Protein AF-A2FX83-F1 (afdb_monomer_lite)

Foldseek 3Di:
DDPLLVCQLPDAEWLVVVLVSLVVCLVPHDLVSSVNSPVNGHYDDDDLVRLLSVLVSCCPRVVPVVSVVVSVVSVVVCVVCVCVVVVVVVVVVVVVVVVVVVVVVVVVVVVVVVVVVVVVVVVVVVVVVVVVVVVVVVVVVVVVVVVVVVVVVVVVVVVVVVVVVVVVVVVVVVVVVVVVVVVVVVVVVD

Sequence (190 aa):
MDLVSQIMEKSTLNSKYFAPLLQQGSLKCESNKLYYGVRKCEISIDTYDDAISILQSYKKFFKLKSSGNLADFFKKYSEEHGTDSSEVIQLKEEIEDLKSKLTLLEKSNNHYKTAITDYKEAIDKYKEALNQSTAASDHYKAAMEQYKSVGETYKSAADSYQSTVELYQKAISELKEENARLKRKINSNE

Organism: Trichomonas vaginalis (strain ATCC PRA-98 / G3) (NCBI:txid412133)

pLDDT: mean 92.21, std 8.09, range [51.97, 98.56]

Secondary structure (DSSP, 8-state):
--HHHHHHHH-EE-HHHHHHHHHHHHHHS-HHHHHHHHHH-EE---SHHHHHHHHHHHHHHH--HHHHHHHHHHHHHHHHHTHHHHHHHHHHHHHHHHHHHHHHHHHHHHHHHHHHHHHHHHHHHHHHHHHHHHHHHHHHHHHHHHHHHHHHHHHHHHHHHHHHHHHHHHHHHHHHHHHHHHHHHHHT--

Structure (mmCIF, N/CA/C/O backbone):
data_AF-A2FX83-F1
#
_entry.id   AF-A2FX83-F1
#
loop_
_atom_site.group_PDB
_atom_site.id
_atom_site.type_symbol
_atom_site.label_atom_id
_atom_site.label_alt_id
_atom_site.label_comp_id
_atom_site.label_asym_id
_atom_site.label_entity_id
_atom_site.label_seq_id
_atom_site.pdbx_PDB_ins_code
_atom_site.Cartn_x
_atom_site.Cartn_y
_atom_site.Cartn_z
_atom_site.occupancy
_atom_site.B_iso_or_equiv
_atom_site.auth_seq_id
_atom_site.auth_comp_id
_atom_site.auth_asym_id
_atom_site.auth_atom_id
_atom_site.pdbx_PDB_model_num
ATOM 1 N N . MET A 1 1 ? -31.768 -2.985 75.895 1.00 60.56 1 MET A N 1
ATOM 2 C CA . MET A 1 1 ? -31.679 -3.331 74.458 1.00 60.56 1 MET A CA 1
ATOM 3 C C . MET A 1 1 ? -30.609 -4.406 74.323 1.00 60.56 1 MET A C 1
ATOM 5 O O . MET A 1 1 ? -29.580 -4.237 74.963 1.00 60.56 1 MET A O 1
ATOM 9 N N . ASP A 1 2 ? -30.849 -5.508 73.609 1.00 78.12 2 ASP A N 1
ATOM 10 C CA . ASP A 1 2 ? -29.838 -6.572 73.446 1.00 78.12 2 ASP A CA 1
ATOM 11 C C . ASP A 1 2 ? -28.604 -6.061 72.674 1.00 78.12 2 ASP A C 1
ATOM 13 O O . ASP A 1 2 ? -28.718 -5.122 71.881 1.00 78.12 2 ASP A O 1
ATOM 17 N N . LEU A 1 3 ? -27.434 -6.660 72.919 1.00 80.12 3 LEU A N 1
ATOM 18 C CA . LEU A 1 3 ? -26.163 -6.253 72.314 1.00 80.12 3 LEU A CA 1
ATOM 19 C C . LEU A 1 3 ? -26.213 -6.326 70.780 1.00 80.12 3 LEU A C 1
ATOM 21 O O . LEU A 1 3 ? -25.701 -5.425 70.120 1.00 80.12 3 LEU A O 1
ATOM 25 N N . VAL A 1 4 ? -26.882 -7.332 70.201 1.00 80.50 4 VAL A N 1
ATOM 26 C CA . VAL A 1 4 ? -26.998 -7.466 68.738 1.00 80.50 4 VAL A CA 1
ATOM 27 C C . VAL A 1 4 ? -27.820 -6.320 68.146 1.00 80.50 4 VAL A C 1
ATOM 29 O O . VAL A 1 4 ? -27.428 -5.745 67.134 1.00 80.50 4 VAL A O 1
ATOM 32 N N . SER A 1 5 ? -28.915 -5.924 68.801 1.00 77.38 5 SER A N 1
ATOM 33 C CA . SER A 1 5 ? -29.730 -4.781 68.366 1.00 77.38 5 SER A CA 1
ATOM 34 C C . SER A 1 5 ? -28.967 -3.453 68.439 1.00 77.38 5 SER A C 1
ATOM 36 O O . SER A 1 5 ? -29.128 -2.622 67.551 1.00 77.38 5 SER A O 1
ATOM 38 N N . GLN A 1 6 ? -28.124 -3.260 69.463 1.00 81.50 6 GLN A N 1
ATOM 39 C CA . GLN A 1 6 ? -27.283 -2.060 69.593 1.00 81.50 6 GLN A CA 1
ATOM 40 C C . GLN A 1 6 ? -26.187 -2.002 68.524 1.00 81.50 6 GLN A C 1
ATOM 42 O O . GLN A 1 6 ? -25.885 -0.924 68.016 1.00 81.50 6 GLN A O 1
ATOM 47 N N . ILE A 1 7 ? -25.600 -3.155 68.183 1.00 83.31 7 ILE A N 1
ATOM 48 C CA . ILE A 1 7 ? -24.618 -3.261 67.100 1.00 83.31 7 ILE A CA 1
ATOM 49 C C . ILE A 1 7 ? -25.288 -2.901 65.773 1.00 83.31 7 ILE A C 1
ATOM 51 O O . ILE A 1 7 ? -24.780 -2.040 65.065 1.00 83.31 7 ILE A O 1
ATOM 55 N N . MET A 1 8 ? -26.450 -3.484 65.461 1.00 84.62 8 MET A N 1
ATOM 56 C CA . MET A 1 8 ? -27.179 -3.186 64.220 1.00 84.62 8 MET A CA 1
ATOM 57 C C . MET A 1 8 ? -27.533 -1.701 64.073 1.00 84.62 8 MET A C 1
ATOM 59 O O . MET A 1 8 ? -27.387 -1.158 62.988 1.00 84.62 8 MET A O 1
ATOM 63 N N . GLU A 1 9 ? -27.945 -1.033 65.152 1.00 84.62 9 GLU A N 1
ATOM 64 C CA . GLU A 1 9 ? -28.316 0.391 65.125 1.00 84.62 9 GLU A CA 1
ATOM 65 C C . GLU A 1 9 ? -27.140 1.332 64.814 1.00 84.62 9 GLU A C 1
ATOM 67 O O . GLU A 1 9 ? -27.354 2.427 64.302 1.00 84.62 9 GLU A O 1
ATOM 72 N N . LYS A 1 10 ? -25.906 0.933 65.136 1.00 85.12 10 LYS A N 1
ATOM 73 C CA . LYS A 1 10 ? -24.711 1.784 64.997 1.00 85.12 10 LYS A CA 1
ATOM 74 C C . LYS A 1 10 ? -23.777 1.360 63.866 1.00 85.12 10 LYS A C 1
ATOM 76 O O . LYS A 1 10 ? -22.726 1.973 63.700 1.00 85.12 10 LYS A O 1
ATOM 81 N N . SER A 1 11 ? -24.121 0.298 63.144 1.00 85.75 11 SER A N 1
ATOM 82 C CA . SER A 1 11 ? -23.261 -0.290 62.121 1.00 85.75 11 SER A CA 1
ATOM 83 C C . SER A 1 11 ? -23.847 -0.084 60.735 1.00 85.75 11 SER A C 1
ATOM 85 O O . SER A 1 11 ? -25.037 -0.319 60.522 1.00 85.75 11 SER A O 1
ATOM 87 N N . THR A 1 12 ? -22.977 0.245 59.787 1.00 88.81 12 THR A N 1
ATOM 88 C CA . THR A 1 12 ? -23.251 0.115 58.358 1.00 88.81 12 THR A CA 1
ATOM 89 C C . THR A 1 12 ? -22.861 -1.302 57.937 1.00 88.81 12 THR A C 1
ATOM 91 O O . THR A 1 12 ? -21.704 -1.705 58.082 1.00 88.81 12 THR A O 1
ATOM 94 N N . LEU A 1 13 ? -23.826 -2.097 57.478 1.00 89.31 13 LEU A N 1
ATOM 95 C CA . LEU A 1 13 ? -23.622 -3.502 57.118 1.00 89.31 13 LEU A CA 1
ATOM 96 C C . LEU A 1 13 ? -23.763 -3.700 55.611 1.00 89.31 13 LEU A C 1
ATOM 98 O O . LEU A 1 13 ? -24.577 -3.058 54.965 1.00 89.31 13 LEU A O 1
ATOM 102 N N . ASN A 1 14 ? -23.013 -4.641 55.050 1.00 89.69 14 ASN A N 1
ATOM 103 C CA . ASN A 1 14 ? -23.259 -5.141 53.697 1.00 89.69 14 ASN A CA 1
ATOM 104 C C . ASN A 1 14 ? -23.929 -6.523 53.755 1.00 89.69 14 ASN A C 1
ATOM 106 O O . ASN A 1 14 ? -24.072 -7.124 54.829 1.00 89.69 14 ASN A O 1
ATOM 110 N N . SER A 1 15 ? -24.310 -7.047 52.592 1.00 90.19 15 SER A N 1
ATOM 111 C CA . SER A 1 15 ? -24.978 -8.347 52.441 1.00 90.19 15 SER A CA 1
ATOM 112 C C . SER A 1 15 ? -24.256 -9.498 53.163 1.00 90.19 15 SER A C 1
ATOM 114 O O . SER A 1 15 ? -24.899 -10.317 53.828 1.00 90.19 15 SER A O 1
ATOM 116 N N . LYS A 1 16 ? -22.916 -9.511 53.116 1.00 90.75 16 LYS A N 1
ATOM 117 C CA . LYS A 1 16 ? -22.050 -10.539 53.709 1.00 90.75 16 LYS A CA 1
ATOM 118 C C . LYS A 1 16 ? -22.176 -10.615 55.228 1.00 90.75 16 LYS A C 1
ATOM 120 O O . LYS A 1 16 ? -22.155 -11.712 55.785 1.00 90.75 16 LYS A O 1
ATOM 125 N N . TYR A 1 17 ? -22.293 -9.474 55.905 1.00 90.06 17 TYR A N 1
ATOM 126 C CA . TYR A 1 17 ? -22.373 -9.416 57.370 1.00 90.06 17 TYR A CA 1
ATOM 127 C C . TYR A 1 17 ? -23.810 -9.341 57.890 1.00 90.06 17 TYR A C 1
ATOM 129 O O . TYR A 1 17 ? -24.075 -9.745 59.023 1.00 90.06 17 TYR A O 1
ATOM 137 N N . PHE A 1 18 ? -24.751 -8.890 57.059 1.00 91.81 18 PHE A N 1
ATOM 138 C CA . PHE A 1 18 ? -26.144 -8.705 57.448 1.00 91.81 18 PHE A CA 1
ATOM 139 C C . PHE A 1 18 ? -26.849 -10.019 57.810 1.00 91.81 18 PHE A C 1
ATOM 141 O O . PHE A 1 18 ? -27.400 -10.147 58.905 1.00 91.81 18 PHE A O 1
ATOM 148 N N . ALA A 1 19 ? -26.803 -11.029 56.934 1.00 90.44 19 ALA A N 1
ATOM 149 C CA . ALA A 1 19 ? -27.507 -12.294 57.165 1.00 90.44 19 ALA A CA 1
ATOM 150 C C . ALA A 1 19 ? -26.967 -13.087 58.378 1.00 90.44 19 ALA A C 1
ATOM 152 O O . ALA A 1 19 ? -27.779 -13.551 59.189 1.00 90.44 19 ALA A O 1
ATOM 153 N N . PRO A 1 20 ? -25.638 -13.215 58.582 1.00 90.81 20 PRO A N 1
ATOM 154 C CA . PRO A 1 20 ? -25.094 -13.845 59.786 1.00 90.81 20 PRO A CA 1
ATOM 155 C C . PRO A 1 20 ? -25.465 -13.103 61.074 1.00 90.81 20 PRO A C 1
ATOM 157 O O . PRO A 1 20 ? -25.783 -13.740 62.081 1.00 90.81 20 PRO A O 1
ATOM 160 N N . LEU A 1 21 ? -25.467 -11.766 61.056 1.00 89.69 21 LEU A N 1
ATOM 161 C CA . LEU A 1 21 ? -25.820 -10.972 62.231 1.00 89.69 21 LEU A CA 1
ATOM 162 C C . LEU A 1 21 ? -27.313 -11.103 62.572 1.00 89.69 21 LEU A C 1
ATOM 164 O O . LEU A 1 21 ? -27.663 -11.244 63.744 1.00 89.69 21 LEU A O 1
ATOM 168 N N . LEU A 1 22 ? -28.190 -11.151 61.562 1.00 89.56 22 LEU A N 1
ATOM 169 C CA . LEU A 1 22 ? -29.611 -11.484 61.734 1.00 89.56 22 LEU A CA 1
ATOM 170 C C . LEU A 1 22 ? -29.811 -12.872 62.335 1.00 89.56 22 LEU A C 1
ATOM 172 O O . LEU A 1 22 ? -30.625 -13.037 63.243 1.00 89.56 22 LEU A O 1
ATOM 176 N N . GLN A 1 23 ? -29.053 -13.863 61.866 1.00 91.19 23 GLN A N 1
ATOM 177 C CA . GLN A 1 23 ? -29.113 -15.217 62.405 1.00 91.19 23 GLN A CA 1
ATOM 178 C C . GLN A 1 23 ? -28.724 -15.240 63.884 1.00 91.19 23 GLN A C 1
ATOM 180 O O . GLN A 1 23 ? -29.461 -15.796 64.699 1.00 91.19 23 GLN A O 1
ATOM 185 N N . GLN A 1 24 ? -27.620 -14.591 64.254 1.00 88.12 24 GLN A N 1
ATOM 186 C CA . GLN A 1 24 ? -27.205 -14.496 65.655 1.00 88.12 24 GLN A CA 1
ATOM 187 C C . GLN A 1 24 ? -28.224 -13.745 66.515 1.00 88.12 24 GLN A C 1
ATOM 189 O O . GLN A 1 24 ? -28.537 -14.196 67.616 1.00 88.12 24 GLN A O 1
ATOM 194 N N . GLY A 1 25 ? -28.766 -12.636 66.010 1.00 87.56 25 GLY A N 1
ATOM 195 C CA . GLY A 1 25 ? -29.805 -11.870 66.693 1.00 87.56 25 GLY A CA 1
ATOM 196 C C . GLY A 1 25 ? -31.071 -12.690 66.924 1.00 87.56 25 GLY A C 1
ATOM 197 O O . GLY A 1 25 ? -31.594 -12.701 68.030 1.00 87.56 25 GLY A O 1
ATOM 198 N N . SER A 1 26 ? -31.505 -13.469 65.929 1.00 86.50 26 SER A N 1
ATOM 199 C CA . SER A 1 26 ? -32.712 -14.305 66.025 1.00 86.50 26 SER A CA 1
ATOM 200 C C . SER A 1 26 ? -32.634 -15.405 67.090 1.00 86.50 26 SER A C 1
ATOM 202 O O . SER A 1 26 ? -33.667 -15.847 67.582 1.00 86.50 26 SER A O 1
ATOM 204 N N . LEU A 1 27 ? -31.421 -15.827 67.462 1.00 87.19 27 LEU A N 1
ATOM 205 C CA . LEU A 1 27 ? -31.182 -16.808 68.524 1.00 87.19 27 LEU A CA 1
ATOM 206 C C . LEU A 1 27 ? -31.081 -16.169 69.916 1.00 87.19 27 LEU A C 1
ATOM 208 O O . LEU A 1 27 ? -31.264 -16.860 70.914 1.00 87.19 27 LEU A O 1
ATOM 212 N N . LYS A 1 28 ? -30.734 -14.877 69.990 1.00 84.88 28 LYS A N 1
ATOM 213 C CA . LYS A 1 28 ? -30.357 -14.194 71.239 1.00 84.88 28 LYS A CA 1
ATOM 214 C C . LYS A 1 28 ? -31.359 -13.138 71.700 1.00 84.88 28 LYS A C 1
ATOM 216 O O . LYS A 1 28 ? -31.352 -12.790 72.878 1.00 84.88 28 LYS A O 1
ATOM 221 N N . CYS A 1 29 ? -32.212 -12.619 70.816 1.00 79.81 29 CYS A N 1
ATOM 222 C CA . CYS A 1 29 ? -33.162 -11.567 71.158 1.00 79.81 29 CYS A CA 1
ATOM 223 C C . CYS A 1 29 ? -34.554 -11.780 70.546 1.00 79.81 29 CYS A C 1
ATOM 225 O O . CYS A 1 29 ? -34.737 -12.454 69.535 1.00 79.81 29 CYS A O 1
ATOM 227 N N . GLU A 1 30 ? -35.562 -11.196 71.198 1.00 82.88 30 GLU A N 1
ATOM 228 C CA . GLU A 1 30 ? -36.955 -11.247 70.751 1.00 82.88 30 GLU A CA 1
ATOM 229 C C . GLU A 1 30 ? -37.133 -10.558 69.389 1.00 82.88 30 GLU A C 1
ATOM 231 O O . GLU A 1 30 ? -36.508 -9.533 69.094 1.00 82.88 30 GLU A O 1
ATOM 236 N N . SER A 1 31 ? -38.045 -11.082 68.567 1.00 82.19 31 SER A N 1
ATOM 237 C CA . SER A 1 31 ? -38.233 -10.636 67.182 1.00 82.19 31 SER A CA 1
ATOM 238 C C . SER A 1 31 ? -38.547 -9.141 67.044 1.00 82.19 31 SER A C 1
ATOM 240 O O . SER A 1 31 ? -38.119 -8.518 66.077 1.00 82.19 31 SER A O 1
ATOM 242 N N . ASN A 1 32 ? -39.249 -8.539 68.009 1.00 82.44 32 ASN A N 1
ATOM 243 C CA . ASN A 1 32 ? -39.555 -7.102 68.034 1.00 82.44 32 ASN A CA 1
ATOM 244 C C . ASN A 1 32 ? -38.297 -6.227 68.226 1.00 82.44 32 ASN A C 1
ATOM 246 O O . ASN A 1 32 ? -38.158 -5.194 67.570 1.00 82.44 32 ASN A O 1
ATOM 250 N N . LYS A 1 33 ? -37.362 -6.649 69.085 1.00 84.69 33 LYS A N 1
ATOM 251 C CA . LYS A 1 33 ? -36.084 -5.964 69.343 1.00 84.69 33 LYS A CA 1
ATOM 252 C C . LYS A 1 33 ? -35.129 -6.123 68.166 1.00 84.69 33 LYS A C 1
ATOM 254 O O . LYS A 1 33 ? -34.461 -5.159 67.790 1.00 84.69 33 LYS A O 1
ATOM 259 N N . LEU A 1 34 ? -35.101 -7.309 67.557 1.00 86.81 34 LEU A N 1
ATOM 260 C CA . LEU A 1 34 ? -34.337 -7.552 66.335 1.00 86.81 34 LEU A CA 1
ATOM 261 C C . LEU A 1 34 ? -34.846 -6.671 65.191 1.00 86.81 34 LEU A C 1
ATOM 263 O O . LEU A 1 34 ? -34.064 -5.973 64.555 1.00 86.81 34 LEU A O 1
ATOM 267 N N . TYR A 1 35 ? -36.165 -6.641 64.986 1.00 87.50 35 TYR A N 1
ATOM 268 C CA . TYR A 1 35 ? -36.796 -5.818 63.957 1.00 87.50 35 TYR A CA 1
ATOM 269 C C . TYR A 1 35 ? -36.488 -4.325 64.134 1.00 87.50 35 TYR A C 1
ATOM 271 O O . TYR A 1 35 ? -36.169 -3.638 63.166 1.00 87.50 35 TYR A O 1
ATOM 279 N N . TYR A 1 36 ? -36.524 -3.823 65.373 1.00 86.69 36 TYR A N 1
ATOM 280 C CA . TYR A 1 36 ? -36.173 -2.433 65.664 1.00 86.69 36 TYR A CA 1
ATOM 281 C C . TYR A 1 36 ? -34.718 -2.104 65.306 1.00 86.69 36 TYR A C 1
ATOM 283 O O . TYR A 1 36 ? -34.471 -1.083 64.667 1.00 86.69 36 TYR A O 1
ATOM 291 N N . GLY A 1 37 ? -33.769 -2.968 65.687 1.00 87.06 37 GLY A N 1
ATOM 292 C CA . GLY A 1 37 ? -32.350 -2.776 65.368 1.00 87.06 37 GLY A CA 1
ATOM 293 C C . GLY A 1 37 ? -32.102 -2.760 63.861 1.00 87.06 37 GLY A C 1
ATOM 294 O O . GLY A 1 37 ? -31.419 -1.882 63.349 1.00 87.06 37 GLY A O 1
ATOM 295 N N . VAL A 1 38 ? -32.745 -3.672 63.135 1.00 89.19 38 VAL A N 1
ATOM 296 C CA . VAL A 1 38 ? -32.627 -3.776 61.676 1.00 89.19 38 VAL A CA 1
ATOM 297 C C . VAL A 1 38 ? -33.212 -2.571 60.950 1.00 89.19 38 VAL A C 1
ATOM 299 O O . VAL A 1 38 ? -32.634 -2.124 59.970 1.00 89.19 38 VAL A O 1
ATOM 302 N N . ARG A 1 39 ? -34.323 -2.003 61.434 1.00 87.44 39 ARG A N 1
ATOM 303 C CA . ARG A 1 39 ? -34.930 -0.799 60.838 1.00 87.44 39 ARG A CA 1
ATOM 304 C C . ARG A 1 39 ? -34.013 0.428 60.904 1.00 87.44 39 ARG A C 1
ATOM 306 O O . ARG A 1 39 ? -34.164 1.336 60.094 1.00 87.44 39 ARG A O 1
ATOM 313 N N . LYS A 1 40 ? -33.122 0.476 61.893 1.00 87.44 40 LYS A N 1
ATOM 314 C CA . LYS A 1 40 ? -32.141 1.552 62.071 1.00 87.44 40 LYS A CA 1
ATOM 315 C C . LYS A 1 40 ? -30.766 1.223 61.497 1.00 87.44 40 LYS A C 1
ATOM 317 O O . LYS A 1 40 ? -29.901 2.088 61.502 1.00 87.44 40 LYS A O 1
ATOM 322 N N . CYS A 1 41 ? -30.569 -0.010 61.046 1.00 88.62 41 CYS A N 1
ATOM 323 C CA . CYS A 1 41 ? -29.321 -0.433 60.448 1.00 88.62 41 CYS A CA 1
ATOM 324 C C . CYS A 1 41 ? -29.196 0.179 59.056 1.00 88.62 41 CYS A C 1
ATOM 326 O O . CYS A 1 41 ? -30.104 0.064 58.231 1.00 88.62 41 CYS A O 1
ATOM 328 N N . GLU A 1 42 ? -28.065 0.821 58.805 1.00 91.81 42 GLU A N 1
ATOM 329 C CA . GLU A 1 42 ? -27.711 1.272 57.472 1.00 91.81 42 GLU A CA 1
ATOM 330 C C . GLU A 1 42 ? -27.142 0.087 56.690 1.00 91.81 42 GLU A C 1
ATOM 332 O O . GLU A 1 42 ? -26.270 -0.633 57.180 1.00 91.81 42 GLU A O 1
ATOM 337 N N . ILE A 1 43 ? -27.655 -0.142 55.483 1.00 91.56 43 ILE A N 1
ATOM 338 C CA . ILE A 1 43 ? -27.245 -1.272 54.653 1.00 91.56 43 ILE A CA 1
ATOM 339 C C . ILE A 1 43 ? -26.652 -0.740 53.352 1.00 91.56 43 ILE A C 1
ATOM 341 O O . ILE A 1 43 ? -27.351 -0.075 52.590 1.00 91.56 43 ILE A O 1
ATOM 345 N N . SER A 1 44 ? -25.385 -1.069 53.090 1.00 92.31 44 SER A N 1
ATOM 346 C CA . SER A 1 44 ? -24.735 -0.817 51.800 1.00 92.31 44 SER A CA 1
ATOM 347 C C . SER A 1 44 ? -25.154 -1.886 50.798 1.00 92.31 44 SER A C 1
ATOM 349 O O . SER A 1 44 ? -25.078 -3.084 51.095 1.00 92.31 44 SER A O 1
ATOM 351 N N . ILE A 1 45 ? -25.605 -1.451 49.625 1.00 92.94 45 ILE A N 1
ATOM 352 C CA . ILE A 1 45 ? -26.008 -2.309 48.510 1.00 92.94 45 ILE A CA 1
ATOM 353 C C . ILE A 1 45 ? -25.235 -1.832 47.286 1.00 92.94 45 ILE A C 1
ATOM 355 O O . ILE A 1 45 ? -25.557 -0.784 46.730 1.00 92.94 45 ILE A O 1
ATOM 359 N N . ASP A 1 46 ? -24.235 -2.609 46.877 1.00 89.06 46 ASP A N 1
ATOM 360 C CA . ASP A 1 46 ? -23.334 -2.240 45.781 1.00 89.06 46 ASP A CA 1
ATOM 361 C C . ASP A 1 46 ? -23.632 -3.041 44.502 1.00 89.06 46 ASP A C 1
ATOM 363 O O . ASP A 1 46 ? -23.324 -2.602 43.394 1.00 89.06 46 ASP A O 1
ATOM 367 N N . THR A 1 47 ? -24.266 -4.211 44.636 1.00 88.88 47 THR A N 1
ATOM 368 C CA . THR A 1 47 ? -24.574 -5.126 43.528 1.00 88.88 47 THR A CA 1
ATOM 369 C C . THR A 1 47 ? -26.008 -5.671 43.586 1.00 88.88 47 THR A C 1
ATOM 371 O O . THR A 1 47 ? -26.679 -5.620 44.622 1.00 88.88 47 THR A O 1
ATOM 374 N N . TYR A 1 48 ? -26.488 -6.247 42.474 1.00 88.56 48 TYR A N 1
ATOM 375 C CA . TYR A 1 48 ? -27.765 -6.978 42.449 1.00 88.56 48 TYR A CA 1
ATOM 376 C C . TYR A 1 48 ? -27.775 -8.145 43.446 1.00 88.56 48 TYR A C 1
ATOM 378 O O . TYR A 1 48 ? -28.767 -8.341 44.150 1.00 88.56 48 TYR A O 1
ATOM 386 N N . ASP A 1 49 ? -26.660 -8.870 43.565 1.00 89.56 49 ASP A N 1
ATOM 387 C CA . ASP A 1 49 ? -26.518 -9.984 44.506 1.00 89.56 49 ASP A CA 1
ATOM 388 C C . ASP A 1 49 ? -26.622 -9.528 45.966 1.00 89.56 49 ASP A C 1
ATOM 390 O O . ASP A 1 49 ? -27.217 -10.230 46.797 1.00 89.56 49 ASP A O 1
ATOM 394 N N . ASP A 1 50 ? -26.124 -8.326 46.281 1.00 91.38 50 ASP A N 1
ATOM 395 C CA . ASP A 1 50 ? -26.296 -7.727 47.603 1.00 91.38 50 ASP A CA 1
ATOM 396 C C . ASP A 1 50 ? -27.773 -7.473 47.897 1.00 91.38 50 ASP A C 1
ATOM 398 O O . ASP A 1 50 ? -28.289 -7.931 48.921 1.00 91.38 50 ASP A O 1
ATOM 402 N N . ALA A 1 51 ? -28.479 -6.803 46.981 1.00 93.50 51 ALA A N 1
ATOM 403 C CA . ALA A 1 51 ? -29.899 -6.491 47.131 1.00 93.50 51 ALA A CA 1
ATOM 404 C C . ALA A 1 51 ? -30.742 -7.765 47.312 1.00 93.50 51 ALA A C 1
ATOM 406 O O . ALA A 1 51 ? -31.567 -7.852 48.229 1.00 93.50 51 ALA A O 1
ATOM 407 N N . ILE A 1 52 ? -30.498 -8.783 46.480 1.00 94.38 52 ILE A N 1
ATOM 408 C CA . ILE A 1 52 ? -31.181 -10.083 46.531 1.00 94.38 52 ILE A CA 1
ATOM 409 C C . ILE A 1 52 ? -30.930 -10.766 47.882 1.00 94.38 52 ILE A C 1
ATOM 411 O O . ILE A 1 52 ? -31.878 -11.215 48.533 1.00 94.38 52 ILE A O 1
ATOM 415 N N . SER A 1 53 ? -29.681 -10.798 48.352 1.00 94.25 53 SER A N 1
ATOM 416 C CA . SER A 1 53 ? -29.298 -11.432 49.623 1.00 94.25 53 SER A CA 1
ATOM 417 C C . SER A 1 53 ? -29.947 -10.763 50.842 1.00 94.25 53 SER A C 1
ATOM 419 O O . SER A 1 53 ? -30.438 -11.442 51.757 1.00 94.25 53 SER A O 1
ATOM 421 N N . ILE A 1 54 ? -30.011 -9.428 50.855 1.00 94.19 54 ILE A N 1
ATOM 422 C CA . ILE A 1 54 ? -30.697 -8.650 51.900 1.00 94.19 54 ILE A CA 1
ATOM 423 C C . ILE A 1 54 ? -32.206 -8.956 51.890 1.00 94.19 54 ILE A C 1
ATOM 425 O O . ILE A 1 54 ? -32.789 -9.290 52.927 1.00 94.19 54 ILE A O 1
ATOM 429 N N . LEU A 1 55 ? -32.848 -8.916 50.719 1.00 95.19 55 LEU A N 1
ATOM 430 C CA . LEU A 1 55 ? -34.286 -9.172 50.561 1.00 95.19 55 LEU A CA 1
ATOM 431 C C . LEU A 1 55 ? -34.685 -10.606 50.948 1.00 95.19 55 LEU A C 1
ATOM 433 O O . LEU A 1 55 ? -35.728 -10.817 51.584 1.00 95.19 55 LEU A O 1
ATOM 437 N N . GLN A 1 56 ? -33.843 -11.593 50.635 1.00 95.00 56 GLN A N 1
ATOM 438 C CA . GLN A 1 56 ? -34.022 -12.976 51.085 1.00 95.00 56 GLN A CA 1
ATOM 439 C C . GLN A 1 56 ? -33.880 -13.107 52.604 1.00 95.00 56 GLN A C 1
ATOM 441 O O . GLN A 1 56 ? -34.643 -13.846 53.233 1.00 95.00 56 GLN A O 1
ATOM 446 N N . SER A 1 57 ? -32.968 -12.349 53.216 1.00 93.19 57 SER A N 1
ATOM 447 C CA . SER A 1 57 ? -32.840 -12.290 54.674 1.00 93.19 57 SER A CA 1
ATOM 448 C C . SER A 1 57 ? -34.110 -11.725 55.314 1.00 93.19 57 SER A C 1
ATOM 450 O O . SER A 1 57 ? -34.630 -12.308 56.268 1.00 93.19 57 SER A O 1
ATOM 452 N N . TYR A 1 58 ? -34.698 -10.671 54.739 1.00 93.12 58 TYR A N 1
ATOM 453 C CA . TYR A 1 58 ? -35.990 -10.153 55.196 1.00 93.12 58 TYR A CA 1
ATOM 454 C C . TYR A 1 58 ? -37.126 -11.179 55.082 1.00 93.12 58 TYR A C 1
ATOM 456 O O . TYR A 1 58 ? -37.913 -11.343 56.022 1.00 93.12 58 TYR A O 1
ATOM 464 N N . LYS A 1 59 ? -37.172 -11.936 53.980 1.00 94.38 59 LYS A N 1
ATOM 465 C CA . LYS A 1 59 ? -38.148 -13.018 53.776 1.00 94.38 59 LYS A CA 1
ATOM 466 C C . LYS A 1 59 ? -37.983 -14.100 54.843 1.00 94.38 59 LYS A C 1
ATOM 468 O O . LYS A 1 59 ? -38.970 -14.552 55.418 1.00 94.38 59 LYS A O 1
ATOM 473 N N . LYS A 1 60 ? -36.739 -14.500 55.123 1.00 93.12 60 LYS A N 1
ATOM 474 C CA . LYS A 1 60 ? -36.394 -15.587 56.050 1.00 93.12 60 LYS A CA 1
ATOM 475 C C . LYS A 1 60 ? -36.652 -15.222 57.511 1.00 93.12 60 LYS A C 1
ATOM 477 O O . LYS A 1 60 ? -37.329 -15.973 58.208 1.00 93.12 60 LYS A O 1
ATOM 482 N N . PHE A 1 61 ? -36.123 -14.092 57.977 1.00 90.00 61 PHE A N 1
ATOM 483 C CA . PHE A 1 61 ? -36.119 -13.743 59.403 1.00 90.00 61 PHE A CA 1
ATOM 484 C C . PHE A 1 61 ? -37.367 -12.973 59.850 1.00 90.00 61 PHE A C 1
ATOM 486 O O . PHE A 1 61 ? -37.777 -13.108 61.000 1.00 90.00 61 PHE A O 1
ATOM 493 N N . PHE A 1 62 ? -38.015 -12.228 58.948 1.00 89.81 62 PHE A N 1
ATOM 494 C CA . PHE A 1 62 ? -39.205 -11.425 59.269 1.00 89.81 62 PHE A CA 1
ATOM 495 C C . PHE A 1 62 ? -40.473 -11.885 58.546 1.00 89.81 62 PHE A C 1
ATOM 497 O O . PHE A 1 62 ? -41.525 -11.271 58.708 1.00 89.81 62 PHE A O 1
ATOM 504 N N . LYS A 1 63 ? -40.402 -12.979 57.772 1.00 91.12 63 LYS A N 1
ATOM 505 C CA . LYS A 1 63 ? -41.541 -13.571 57.045 1.00 91.12 63 LYS A CA 1
ATOM 506 C C . LYS A 1 63 ? -42.229 -12.586 56.085 1.00 91.12 63 LYS A C 1
ATOM 508 O O . LYS A 1 63 ? -43.411 -12.736 55.773 1.00 91.12 63 LYS A O 1
ATOM 513 N N . LEU A 1 64 ? -41.486 -11.595 55.586 1.00 92.50 64 LEU A N 1
ATOM 514 C CA . LEU A 1 64 ? -41.985 -10.601 54.638 1.00 92.50 64 LEU A CA 1
ATOM 515 C C . LEU A 1 64 ? -42.056 -11.212 53.236 1.00 92.50 64 LEU A C 1
ATOM 517 O O . LEU A 1 64 ? -41.067 -11.285 52.515 1.00 92.50 64 LEU A O 1
ATOM 521 N N . LYS A 1 65 ? -43.241 -11.679 52.834 1.00 93.12 65 LYS A N 1
ATOM 522 C CA . LYS A 1 65 ? -43.426 -12.324 51.521 1.00 93.12 65 LYS A CA 1
ATOM 523 C C . LYS A 1 65 ? -43.084 -11.395 50.351 1.00 93.12 65 LYS A C 1
ATOM 525 O O . LYS A 1 65 ? -42.504 -11.852 49.372 1.00 93.12 65 LYS A O 1
ATOM 530 N N . SER A 1 66 ? -43.390 -10.102 50.478 1.00 95.06 66 SER A N 1
ATOM 531 C CA . SER A 1 66 ? -43.103 -9.091 49.455 1.00 95.06 66 SER A CA 1
ATOM 532 C C . SER A 1 66 ? -41.611 -8.961 49.143 1.00 95.06 66 SER A C 1
ATOM 534 O O . SER A 1 66 ? -41.266 -8.784 47.979 1.00 95.06 66 SER A O 1
ATOM 536 N N . SER A 1 67 ? -40.718 -9.114 50.130 1.00 95.00 67 SER A N 1
ATOM 537 C CA . SER A 1 67 ? -39.273 -9.057 49.877 1.00 95.00 67 SER A CA 1
ATOM 538 C C . SER A 1 67 ? -38.786 -10.262 49.073 1.00 95.00 67 SER A C 1
ATOM 540 O O . SER A 1 67 ? -37.876 -10.128 48.267 1.00 95.00 67 SER A O 1
ATOM 542 N N . GLY A 1 68 ? -39.433 -11.421 49.228 1.00 95.38 68 GLY A N 1
ATOM 543 C CA . GLY A 1 68 ? -39.197 -12.580 48.371 1.00 95.38 68 GLY A CA 1
ATOM 544 C C . GLY A 1 68 ? -39.529 -12.298 46.910 1.00 95.38 68 GLY A C 1
ATOM 545 O O . GLY A 1 68 ? -38.681 -12.505 46.055 1.00 95.38 68 GLY A O 1
ATOM 546 N N . ASN A 1 69 ? -40.719 -11.756 46.646 1.00 94.94 69 ASN A N 1
ATOM 547 C CA . ASN A 1 69 ? -41.135 -11.413 45.284 1.00 94.94 69 ASN A CA 1
ATOM 548 C C . ASN A 1 69 ? -40.226 -10.340 44.657 1.00 94.94 69 ASN A C 1
ATOM 550 O O . ASN A 1 69 ? -39.928 -10.408 43.470 1.00 94.94 69 ASN A O 1
ATOM 554 N N . LEU A 1 70 ? -39.770 -9.361 45.450 1.00 95.62 70 LEU A N 1
ATOM 555 C CA . LEU A 1 70 ? -38.800 -8.359 44.997 1.00 95.62 70 LEU A CA 1
ATOM 556 C C . LEU A 1 70 ? -37.439 -8.987 44.676 1.00 95.62 70 LEU A C 1
ATOM 558 O O . LEU A 1 70 ? -36.841 -8.632 43.669 1.00 95.62 70 LEU A O 1
ATOM 562 N N . ALA A 1 71 ? -36.962 -9.933 45.492 1.00 94.94 71 ALA A N 1
ATOM 563 C CA . ALA A 1 71 ? -35.723 -10.655 45.210 1.00 94.94 71 ALA A CA 1
ATOM 564 C C . ALA A 1 71 ? -35.821 -11.442 43.893 1.00 94.94 71 ALA A C 1
ATOM 566 O O . ALA A 1 71 ? -34.894 -11.398 43.090 1.00 94.94 71 ALA A O 1
ATOM 567 N N . ASP A 1 72 ? -36.954 -12.107 43.648 1.00 95.19 72 ASP A N 1
ATOM 568 C CA . ASP A 1 72 ? -37.201 -12.839 42.401 1.00 95.19 72 ASP A CA 1
ATOM 569 C C . ASP A 1 72 ? -37.253 -11.885 41.190 1.00 95.19 72 ASP A C 1
ATOM 571 O O . ASP A 1 72 ? -36.688 -12.190 40.140 1.00 95.19 72 ASP A O 1
ATOM 575 N N . PHE A 1 73 ? -37.864 -10.702 41.347 1.00 94.00 73 PHE A N 1
ATOM 576 C CA . PHE A 1 73 ? -37.862 -9.649 40.326 1.00 94.00 73 PHE A CA 1
ATOM 577 C C . PHE A 1 73 ? -36.445 -9.160 40.007 1.00 94.00 73 PHE A C 1
ATOM 579 O O . PHE A 1 73 ? -36.067 -9.136 38.839 1.00 94.00 73 PHE A O 1
ATOM 586 N N . PHE A 1 74 ? -35.647 -8.816 41.024 1.00 91.50 74 PHE A N 1
ATOM 587 C CA . PHE A 1 74 ? -34.264 -8.372 40.822 1.00 91.50 74 PHE A CA 1
ATOM 588 C C . PHE A 1 74 ? -33.401 -9.455 40.187 1.00 91.50 74 PHE A C 1
ATOM 590 O O . PHE A 1 74 ? -32.591 -9.140 39.322 1.00 91.50 74 PHE A O 1
ATOM 597 N N . LYS A 1 75 ? -33.606 -10.721 40.564 1.00 91.62 75 LYS A N 1
ATOM 598 C CA . LYS A 1 75 ? -32.909 -11.849 39.951 1.00 91.62 75 LYS A CA 1
ATOM 599 C C . LYS A 1 75 ? -33.210 -11.930 38.456 1.00 91.62 75 LYS A C 1
ATOM 601 O O . LYS A 1 75 ? -32.285 -11.892 37.652 1.00 91.62 75 LYS A O 1
ATOM 606 N N . LYS A 1 76 ? -34.493 -11.942 38.087 1.00 90.94 76 LYS A N 1
ATOM 607 C CA . LYS A 1 76 ? -34.922 -11.952 36.683 1.00 90.94 76 LYS A CA 1
ATOM 608 C C . LYS A 1 76 ? -34.367 -10.748 35.911 1.00 90.94 76 LYS A C 1
ATOM 610 O O . LYS A 1 76 ? -33.811 -10.918 34.836 1.00 90.94 76 LYS A O 1
ATOM 615 N N . TYR A 1 77 ? -34.462 -9.551 36.486 1.00 86.62 77 TYR A N 1
ATOM 616 C CA . TYR A 1 77 ? -33.950 -8.325 35.872 1.00 86.62 77 TYR A CA 1
ATOM 617 C C . TYR A 1 77 ? -32.426 -8.369 35.669 1.00 86.62 77 TYR A C 1
ATOM 619 O O . TYR A 1 77 ? -31.925 -7.950 34.633 1.00 86.62 77 TYR A O 1
ATOM 627 N N . SER A 1 78 ? -31.677 -8.915 36.633 1.00 84.19 78 SER A N 1
ATOM 628 C CA . SER A 1 78 ? -30.223 -9.080 36.523 1.00 84.19 78 SER A CA 1
ATOM 629 C C . SER A 1 78 ? -29.813 -10.129 35.486 1.00 84.19 78 SER A C 1
ATOM 631 O O . SER A 1 78 ? -28.762 -9.994 34.874 1.00 84.19 78 SER A O 1
ATOM 633 N N . GLU A 1 79 ? -30.643 -11.147 35.254 1.00 83.19 79 GLU A N 1
ATOM 634 C CA . GLU A 1 79 ? -30.430 -12.141 34.197 1.00 83.19 79 GLU A CA 1
ATOM 635 C C . GLU A 1 79 ? -30.740 -11.551 32.809 1.00 83.19 79 GLU A C 1
ATOM 637 O O . GLU A 1 79 ? -30.009 -11.818 31.860 1.00 83.19 79 GLU A O 1
ATOM 642 N N . GLU A 1 80 ? -31.777 -10.712 32.699 1.00 80.69 80 GLU A N 1
ATOM 643 C CA . GLU A 1 80 ? -32.177 -10.038 31.451 1.00 80.69 80 GLU A CA 1
ATOM 644 C C . GLU A 1 80 ? -31.237 -8.886 31.050 1.00 80.69 80 GLU A C 1
ATOM 646 O O . GLU A 1 80 ? -31.075 -8.632 29.860 1.00 80.69 80 GLU A O 1
ATOM 651 N N . HIS A 1 81 ? -30.611 -8.205 32.018 1.00 73.38 81 HIS A N 1
ATOM 652 C CA . HIS A 1 81 ? -29.763 -7.023 31.782 1.00 73.38 81 HIS A CA 1
ATOM 653 C C . HIS A 1 81 ? -28.293 -7.193 32.193 1.00 73.38 81 HIS A C 1
ATOM 655 O O . HIS A 1 81 ? -27.472 -6.304 31.977 1.00 73.38 81 HIS A O 1
ATOM 661 N N . GLY A 1 82 ? -27.910 -8.334 32.770 1.00 66.81 82 GLY A N 1
ATOM 662 C CA . GLY A 1 82 ? -26.505 -8.656 33.052 1.00 66.81 82 GLY A CA 1
ATOM 663 C C . GLY A 1 82 ? -25.670 -8.849 31.779 1.00 66.81 82 GLY A C 1
ATOM 664 O O . GLY A 1 82 ? -24.446 -8.714 31.807 1.00 66.81 82 GLY A O 1
ATOM 665 N N . THR A 1 83 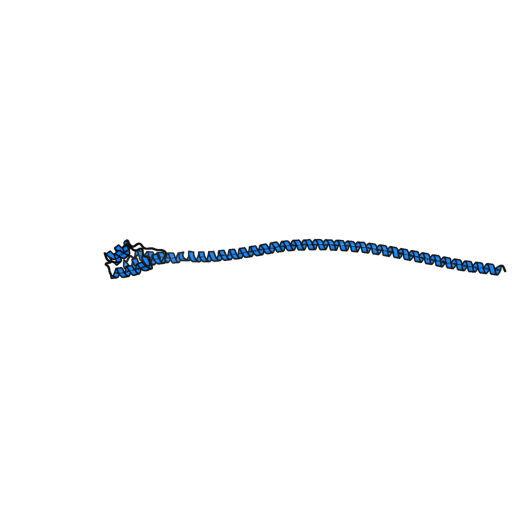? -26.334 -9.111 30.651 1.00 59.03 83 THR A N 1
ATOM 666 C CA . THR A 1 83 ? -25.756 -9.246 29.307 1.00 59.03 83 THR A CA 1
ATOM 667 C C . THR A 1 83 ? -25.154 -7.955 28.766 1.00 59.03 83 THR A C 1
ATOM 669 O O . THR A 1 83 ? -24.143 -8.033 28.063 1.00 59.03 83 THR A O 1
ATOM 672 N N . ASP A 1 84 ? -25.674 -6.789 29.164 1.00 66.94 84 ASP A N 1
ATOM 673 C CA . ASP A 1 84 ? -25.217 -5.475 28.686 1.00 66.94 84 ASP A CA 1
ATOM 674 C C . ASP A 1 84 ? -23.720 -5.264 28.971 1.00 66.94 84 ASP A C 1
ATOM 676 O O . ASP A 1 84 ? -22.995 -4.653 28.188 1.00 66.94 84 ASP A O 1
ATOM 680 N N . SER A 1 85 ? -23.206 -5.835 30.067 1.00 72.75 85 SER A N 1
ATOM 681 C CA . SER A 1 85 ? -21.778 -5.769 30.388 1.00 72.75 85 SER A CA 1
ATOM 682 C C . SER A 1 85 ? -20.920 -6.628 29.451 1.00 72.75 85 SER A C 1
ATOM 684 O O . SER A 1 85 ? -19.848 -6.189 29.035 1.00 72.75 85 SER A O 1
ATOM 686 N N . SER A 1 86 ? -21.388 -7.826 29.086 1.00 77.31 86 SER A N 1
ATOM 687 C CA . SER A 1 86 ? -20.664 -8.733 28.184 1.00 77.31 86 SER A CA 1
ATOM 688 C C . SER A 1 86 ? -20.669 -8.252 26.733 1.00 77.31 86 SER A C 1
ATOM 690 O O . SER A 1 86 ? -19.639 -8.323 26.065 1.00 77.31 86 SER A O 1
ATOM 692 N N . GLU A 1 87 ? -21.785 -7.685 26.273 1.00 83.62 87 GLU A N 1
ATOM 693 C CA . GLU A 1 87 ? -21.912 -7.099 24.937 1.00 83.62 87 GLU A CA 1
ATOM 694 C C . GLU A 1 87 ? -20.996 -5.878 24.794 1.00 83.62 87 GLU A C 1
ATOM 696 O O . GLU A 1 87 ? -20.268 -5.749 23.813 1.00 83.62 87 GLU A O 1
ATOM 701 N N . VAL A 1 88 ? -20.917 -5.031 25.826 1.00 85.94 88 VAL A N 1
ATOM 702 C CA . VAL A 1 88 ? -19.972 -3.904 25.858 1.00 85.94 88 VAL A CA 1
ATOM 703 C C . VAL A 1 88 ? -18.513 -4.370 25.809 1.00 85.94 88 VAL A C 1
ATOM 705 O O . VAL A 1 88 ? -17.684 -3.690 25.203 1.00 85.94 88 VAL A O 1
ATOM 708 N N . ILE A 1 89 ? -18.169 -5.498 26.437 1.00 88.19 89 ILE A N 1
ATOM 709 C CA . ILE A 1 89 ? -16.812 -6.062 26.355 1.00 88.19 89 ILE A CA 1
ATOM 710 C C . ILE A 1 89 ? -16.521 -6.543 24.929 1.00 88.19 89 ILE A C 1
ATOM 712 O O . ILE A 1 89 ? -15.498 -6.155 24.370 1.00 88.19 89 ILE A O 1
ATOM 716 N N . GLN A 1 90 ? -17.437 -7.293 24.313 1.00 92.12 90 GLN A N 1
ATOM 717 C CA . GLN A 1 90 ? -17.279 -7.778 22.936 1.00 92.12 90 GLN A CA 1
ATOM 718 C C . GLN A 1 90 ? -17.153 -6.626 21.934 1.00 92.12 90 GLN A C 1
ATOM 720 O O . GLN A 1 90 ? -16.241 -6.614 21.111 1.00 92.12 90 GLN A O 1
ATOM 725 N N . LEU A 1 91 ? -18.004 -5.604 22.052 1.00 94.94 91 LEU A N 1
ATOM 726 C CA . LEU A 1 91 ? -17.937 -4.415 21.201 1.00 94.94 91 LEU A CA 1
ATOM 727 C C . LEU A 1 91 ? -16.612 -3.662 21.369 1.00 94.94 91 LEU A C 1
ATOM 729 O O . LEU A 1 91 ? -16.066 -3.144 20.397 1.00 94.94 91 LEU A O 1
ATOM 733 N N . LYS A 1 92 ? -16.062 -3.599 22.588 1.00 95.06 92 LYS A N 1
ATOM 734 C CA . LYS A 1 92 ? -14.738 -2.999 22.819 1.00 95.06 92 LYS A CA 1
ATOM 735 C C . LYS A 1 92 ? -13.628 -3.785 22.129 1.00 95.06 92 LYS A C 1
ATOM 737 O O . LYS A 1 92 ? -12.742 -3.164 21.545 1.00 95.06 92 LYS A O 1
ATOM 742 N N . GLU A 1 93 ? -13.671 -5.112 22.194 1.00 96.62 93 GLU A N 1
ATOM 743 C CA . GLU A 1 93 ? -12.705 -5.978 21.512 1.00 96.62 93 GLU A CA 1
ATOM 744 C C . GLU A 1 93 ? -12.796 -5.820 19.989 1.00 96.62 93 GLU A C 1
ATOM 746 O O . GLU A 1 93 ? -11.773 -5.642 19.327 1.00 96.62 93 GLU A O 1
ATOM 751 N N . GLU A 1 94 ? -14.010 -5.782 19.434 1.00 98.00 94 GLU A N 1
ATOM 752 C CA . GLU A 1 94 ? -14.233 -5.583 17.998 1.00 98.00 94 GLU A CA 1
ATOM 753 C C . GLU A 1 94 ? -13.752 -4.204 17.521 1.00 98.00 94 GLU A C 1
ATOM 755 O O . GLU A 1 94 ? -13.101 -4.093 16.482 1.00 98.00 94 GLU A O 1
ATOM 760 N N 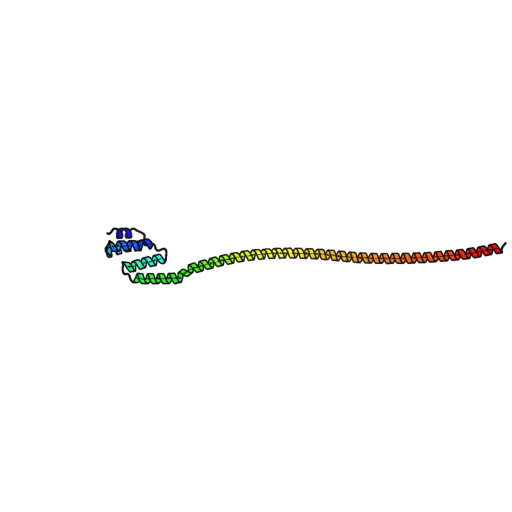. ILE A 1 95 ? -13.991 -3.145 18.302 1.00 97.75 95 ILE A N 1
ATOM 761 C CA . ILE A 1 95 ? -13.465 -1.803 18.009 1.00 97.75 95 ILE A CA 1
ATOM 762 C C . ILE A 1 95 ? -11.932 -1.813 17.957 1.00 97.75 95 ILE A C 1
ATOM 764 O O . ILE A 1 95 ? -11.343 -1.151 17.099 1.00 97.75 95 ILE A O 1
ATOM 768 N N . GLU A 1 96 ? -11.275 -2.534 18.862 1.00 97.94 96 GLU A N 1
ATOM 769 C CA . GLU A 1 96 ? -9.813 -2.594 18.905 1.00 97.94 96 GLU A CA 1
ATOM 770 C C . GLU A 1 96 ? -9.229 -3.402 17.735 1.00 97.94 96 GLU A C 1
ATOM 772 O O . GLU A 1 96 ? -8.239 -2.989 17.116 1.00 97.94 96 GLU A O 1
ATOM 777 N N . ASP A 1 97 ? -9.887 -4.497 17.350 1.00 98.19 97 ASP A N 1
ATOM 778 C CA . ASP A 1 97 ? -9.555 -5.251 16.137 1.00 98.19 97 ASP A CA 1
ATOM 779 C C . ASP A 1 97 ? -9.730 -4.391 14.871 1.00 98.19 97 ASP A C 1
ATOM 781 O O . ASP A 1 97 ? -8.830 -4.316 14.025 1.00 98.19 97 ASP A O 1
ATOM 785 N N . LEU A 1 98 ? -10.839 -3.655 14.759 1.00 98.50 98 LEU A N 1
ATOM 786 C CA . LEU A 1 98 ? -11.096 -2.757 13.630 1.00 98.50 98 LEU A CA 1
ATOM 787 C C . LEU A 1 98 ? -10.063 -1.629 13.533 1.00 98.50 98 LEU A C 1
ATOM 789 O O . LEU A 1 98 ? -9.578 -1.340 12.436 1.00 98.50 98 LEU A O 1
ATOM 793 N N . LYS A 1 99 ? -9.659 -1.023 14.656 1.00 98.44 99 LYS A N 1
ATOM 794 C CA . LYS A 1 99 ? -8.565 -0.033 14.680 1.00 98.44 99 LYS A CA 1
ATOM 795 C C . LYS A 1 99 ? -7.241 -0.627 14.207 1.00 98.44 99 LYS A C 1
ATOM 797 O O . LYS A 1 99 ? -6.509 0.012 13.443 1.00 98.44 99 LYS A O 1
ATOM 802 N N . SER A 1 100 ? -6.942 -1.854 14.629 1.00 97.94 100 SER A N 1
ATOM 803 C CA . SER A 1 100 ? -5.730 -2.569 14.219 1.00 97.94 100 SER A CA 1
ATOM 804 C C . SER A 1 100 ? -5.724 -2.821 12.708 1.00 97.94 100 SER A C 1
ATOM 806 O O . SER A 1 100 ? -4.736 -2.525 12.028 1.00 97.94 100 SER A O 1
ATOM 808 N N . LYS A 1 101 ? -6.854 -3.271 12.148 1.00 98.56 101 LYS A N 1
ATOM 809 C CA . LYS A 1 101 ? -7.043 -3.445 10.696 1.00 98.56 101 LYS A CA 1
ATOM 810 C C . LYS A 1 101 ? -6.915 -2.129 9.928 1.00 98.56 101 LYS A C 1
ATOM 812 O O . LYS A 1 101 ? -6.265 -2.099 8.883 1.00 98.56 101 LYS A O 1
ATOM 817 N N . LEU A 1 102 ? -7.474 -1.039 10.450 1.00 98.50 102 LEU A N 1
ATOM 818 C CA . LEU A 1 102 ? -7.387 0.286 9.833 1.00 98.50 102 LEU A CA 1
ATOM 819 C C . LEU A 1 102 ? -5.935 0.781 9.765 1.00 98.50 102 LEU A C 1
ATOM 821 O O . LEU A 1 102 ? -5.479 1.210 8.708 1.00 98.50 102 LEU A O 1
ATOM 825 N N . THR A 1 103 ? -5.170 0.589 10.840 1.00 98.25 103 THR A N 1
ATOM 826 C CA . THR A 1 103 ? -3.734 0.920 10.882 1.00 98.25 103 THR A CA 1
ATOM 827 C C . THR A 1 103 ? -2.928 0.128 9.841 1.00 98.25 103 THR A C 1
ATOM 829 O O . THR A 1 103 ? -2.013 0.658 9.205 1.00 98.25 103 THR A O 1
ATOM 832 N N . LEU A 1 104 ? -3.247 -1.156 9.641 1.00 98.19 104 LEU A N 1
ATOM 833 C CA . LEU A 1 104 ? -2.604 -1.982 8.612 1.00 98.19 104 LEU A CA 1
ATOM 834 C C . LEU A 1 104 ? -2.948 -1.504 7.196 1.00 98.19 104 LEU A C 1
ATOM 836 O O . LEU A 1 104 ? -2.058 -1.424 6.344 1.00 98.19 104 LEU A O 1
ATOM 840 N N . LEU A 1 105 ? -4.210 -1.147 6.951 1.00 98.44 105 LEU A N 1
ATOM 841 C CA . LEU A 1 105 ? -4.654 -0.598 5.670 1.00 98.44 105 LEU A CA 1
ATOM 842 C C .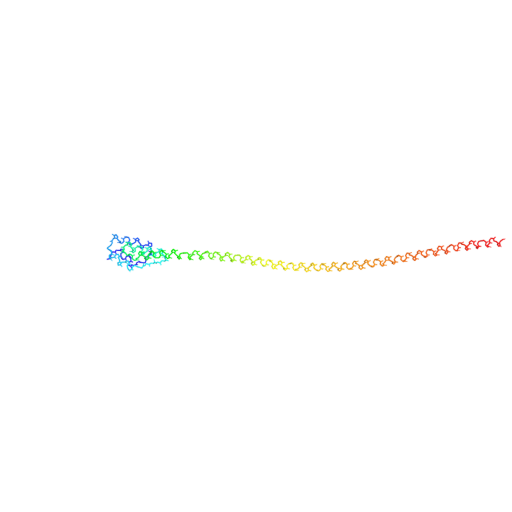 LEU A 1 105 ? -3.966 0.731 5.351 1.00 98.44 105 LEU A C 1
ATOM 844 O O . LEU A 1 105 ? -3.520 0.924 4.222 1.00 98.44 105 LEU A O 1
ATOM 848 N N . GLU A 1 106 ? -3.807 1.619 6.330 1.00 98.25 106 GLU A N 1
ATOM 849 C CA . GLU A 1 106 ? -3.077 2.880 6.156 1.00 98.25 106 GLU A CA 1
ATOM 850 C C . GLU A 1 106 ? -1.611 2.648 5.779 1.00 98.25 106 GLU A C 1
ATOM 852 O O . GLU A 1 106 ? -1.106 3.265 4.836 1.00 98.25 106 GLU A O 1
ATOM 857 N N . LYS A 1 107 ? -0.932 1.709 6.452 1.00 98.06 107 LYS A N 1
ATOM 858 C CA . LYS A 1 107 ? 0.443 1.315 6.103 1.00 98.06 107 LYS A CA 1
ATOM 859 C C . LYS A 1 107 ? 0.531 0.772 4.679 1.00 98.06 107 LYS A C 1
ATOM 861 O O . LYS A 1 107 ? 1.418 1.175 3.930 1.00 98.06 107 LYS A O 1
ATOM 866 N N . SER A 1 108 ? -0.393 -0.108 4.296 1.00 98.00 108 SER A N 1
ATOM 867 C CA . SER A 1 108 ? -0.442 -0.673 2.944 1.00 98.00 108 SER A CA 1
ATOM 868 C C . SER A 1 108 ? -0.700 0.407 1.889 1.00 98.00 108 SER A C 1
ATOM 870 O O . SER A 1 108 ? -0.010 0.456 0.876 1.00 98.00 108 SER A O 1
ATOM 872 N N . ASN A 1 109 ? -1.617 1.337 2.153 1.00 98.31 109 ASN A N 1
ATOM 873 C CA . ASN A 1 109 ? -1.912 2.454 1.258 1.00 98.31 109 ASN A CA 1
ATOM 874 C C . ASN A 1 109 ? -0.692 3.372 1.071 1.00 98.31 109 ASN A C 1
ATOM 876 O O . ASN A 1 109 ? -0.357 3.748 -0.051 1.00 98.31 109 ASN A O 1
ATOM 880 N N . ASN A 1 110 ? 0.031 3.677 2.151 1.00 98.12 110 ASN A N 1
ATOM 881 C CA . ASN A 1 110 ? 1.279 4.437 2.064 1.00 98.12 110 ASN A CA 1
ATOM 882 C C . ASN A 1 110 ? 2.342 3.696 1.244 1.00 98.12 110 ASN A C 1
ATOM 884 O O . ASN A 1 110 ? 2.985 4.311 0.397 1.00 98.12 110 ASN A O 1
ATOM 888 N N . HIS A 1 111 ? 2.473 2.380 1.427 1.00 98.00 111 HIS A N 1
ATOM 889 C CA . HIS A 1 111 ? 3.376 1.565 0.617 1.00 98.00 111 HIS A CA 1
ATOM 890 C C . HIS A 1 111 ? 3.018 1.617 -0.877 1.00 98.00 111 HIS A C 1
ATOM 892 O O . HIS A 1 111 ? 3.892 1.854 -1.709 1.00 98.00 111 HIS A O 1
ATOM 898 N N . TYR A 1 112 ? 1.734 1.484 -1.226 1.00 98.38 112 TYR A N 1
ATOM 899 C CA . TYR A 1 112 ? 1.287 1.601 -2.616 1.00 98.38 112 TYR A CA 1
ATOM 900 C C . TYR A 1 112 ? 1.530 2.994 -3.202 1.00 98.38 112 TYR A C 1
ATOM 902 O O . TYR A 1 112 ? 1.923 3.099 -4.361 1.00 98.38 112 TYR A O 1
ATOM 910 N N . LYS A 1 113 ? 1.352 4.065 -2.420 1.00 98.38 113 LYS A N 1
ATOM 911 C CA . LYS A 1 113 ? 1.683 5.428 -2.868 1.00 98.38 113 LYS A CA 1
ATOM 912 C C . LYS A 1 113 ? 3.162 5.569 -3.211 1.00 98.38 113 LYS A C 1
ATOM 914 O O . LYS A 1 113 ? 3.471 6.123 -4.261 1.00 98.38 113 LYS A O 1
ATOM 919 N N . THR A 1 114 ? 4.055 5.052 -2.366 1.00 98.19 114 THR A N 1
ATOM 920 C CA . THR A 1 114 ? 5.497 5.048 -2.649 1.00 98.19 114 THR A CA 1
ATOM 921 C C . THR A 1 114 ? 5.801 4.253 -3.915 1.00 98.19 114 THR A C 1
ATOM 923 O O . THR A 1 114 ? 6.424 4.793 -4.821 1.00 98.19 114 THR A O 1
ATOM 926 N N . ALA A 1 115 ? 5.263 3.037 -4.044 1.00 98.31 115 ALA A N 1
ATOM 927 C CA . ALA A 1 115 ? 5.471 2.213 -5.234 1.00 98.31 115 ALA A CA 1
ATOM 928 C C . ALA A 1 115 ? 4.993 2.907 -6.523 1.00 98.31 115 ALA A C 1
ATOM 930 O O . ALA A 1 115 ? 5.655 2.832 -7.554 1.00 98.31 115 ALA A O 1
ATOM 931 N N . ILE A 1 116 ? 3.861 3.619 -6.482 1.00 98.56 116 ILE A N 1
ATOM 932 C CA . ILE A 1 116 ? 3.367 4.403 -7.625 1.00 98.56 116 ILE A CA 1
ATOM 933 C C . ILE A 1 116 ? 4.355 5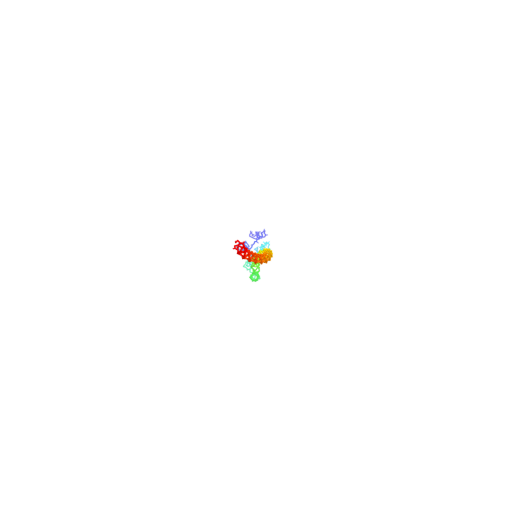.511 -8.011 1.00 98.56 116 ILE A C 1
ATOM 935 O O . ILE A 1 116 ? 4.550 5.752 -9.203 1.00 98.56 116 ILE A O 1
ATOM 939 N N . THR A 1 117 ? 4.956 6.196 -7.038 1.00 98.38 117 THR A N 1
ATOM 940 C CA . THR A 1 117 ? 5.989 7.208 -7.302 1.00 98.38 117 THR A CA 1
ATOM 941 C C . THR A 1 117 ? 7.214 6.573 -7.954 1.00 98.38 117 THR A C 1
ATOM 943 O O . THR A 1 117 ? 7.626 7.031 -9.019 1.00 98.38 117 THR A O 1
ATOM 946 N N . ASP A 1 118 ? 7.712 5.465 -7.405 1.00 98.19 118 ASP A N 1
ATOM 947 C CA . ASP A 1 118 ? 8.877 4.753 -7.942 1.00 98.19 118 ASP A CA 1
ATOM 948 C C . ASP A 1 118 ? 8.634 4.279 -9.387 1.00 98.19 118 ASP A C 1
ATOM 950 O O . ASP A 1 118 ? 9.490 4.431 -10.262 1.00 98.19 118 ASP A O 1
ATOM 954 N N . TYR A 1 119 ? 7.435 3.761 -9.680 1.00 98.56 119 TYR A N 1
ATOM 955 C CA . TYR A 1 119 ? 7.068 3.360 -11.040 1.00 98.56 119 TYR A CA 1
ATOM 956 C C . TYR A 1 119 ? 7.016 4.538 -12.013 1.00 98.56 119 TYR A C 1
ATOM 958 O O . TYR A 1 119 ? 7.417 4.384 -13.167 1.00 98.56 119 TYR A O 1
ATOM 966 N N . LYS A 1 120 ? 6.548 5.714 -11.580 1.00 98.50 120 LYS A N 1
ATOM 967 C CA . LYS A 1 120 ? 6.562 6.918 -12.425 1.00 98.50 120 LYS A CA 1
ATOM 968 C C . LYS A 1 120 ? 7.990 7.333 -12.767 1.00 98.50 120 LYS A C 1
ATOM 970 O O . LYS A 1 120 ? 8.283 7.547 -13.939 1.00 98.50 120 LYS A O 1
ATOM 975 N N . GLU A 1 121 ? 8.880 7.357 -11.778 1.00 98.38 121 GLU A N 1
ATOM 976 C CA . GLU A 1 121 ? 10.295 7.673 -12.003 1.00 98.38 121 GLU A CA 1
ATOM 977 C C . GLU A 1 121 ? 10.966 6.669 -12.948 1.00 98.38 121 GLU A C 1
ATOM 979 O O . GLU A 1 121 ? 11.736 7.054 -13.830 1.00 98.38 121 GLU A O 1
ATOM 984 N N . ALA A 1 122 ? 10.662 5.376 -12.803 1.00 98.44 122 ALA A N 1
ATOM 985 C CA . ALA A 1 122 ? 11.167 4.347 -13.705 1.00 98.44 122 ALA A CA 1
ATOM 986 C C . ALA A 1 122 ? 10.671 4.557 -15.145 1.00 98.44 122 ALA A C 1
ATOM 988 O O . ALA A 1 122 ? 11.462 4.471 -16.084 1.00 98.44 122 ALA A O 1
ATOM 989 N N . ILE A 1 123 ? 9.384 4.867 -15.329 1.00 98.56 123 ILE A N 1
ATOM 990 C CA . ILE A 1 123 ? 8.801 5.160 -16.647 1.00 98.56 123 ILE A CA 1
ATOM 991 C C . ILE A 1 123 ? 9.511 6.341 -17.310 1.00 98.56 123 ILE A C 1
ATOM 993 O O . ILE A 1 123 ? 9.813 6.273 -18.502 1.00 98.56 123 ILE A O 1
ATOM 997 N N . ASP A 1 124 ? 9.794 7.407 -16.566 1.00 98.50 124 ASP A N 1
ATOM 998 C CA . ASP A 1 124 ? 10.455 8.583 -17.131 1.00 98.50 124 ASP A CA 1
ATOM 999 C C . ASP A 1 124 ? 11.905 8.278 -17.536 1.00 98.50 124 ASP A C 1
ATOM 1001 O O . ASP A 1 124 ? 12.298 8.602 -18.659 1.00 98.50 124 ASP A O 1
ATOM 1005 N N . LYS A 1 125 ? 12.648 7.505 -16.731 1.00 98.38 125 LYS A N 1
ATOM 1006 C CA . LYS A 1 125 ? 13.979 6.994 -17.118 1.00 98.38 125 LYS A CA 1
ATOM 1007 C C . LYS A 1 125 ? 13.931 6.137 -18.386 1.00 98.38 125 LYS A C 1
ATOM 1009 O O . LYS A 1 125 ? 14.793 6.264 -19.255 1.00 98.38 125 LYS A O 1
ATOM 1014 N N . TYR A 1 126 ? 12.923 5.274 -18.526 1.00 98.50 126 TYR A N 1
ATOM 1015 C CA . TYR A 1 126 ? 12.761 4.463 -19.736 1.00 98.50 126 TYR A CA 1
ATOM 1016 C C . TYR A 1 126 ? 12.466 5.311 -20.975 1.00 98.50 126 TYR A C 1
ATOM 1018 O O . TYR A 1 126 ? 13.007 5.026 -22.044 1.00 98.50 126 TYR A O 1
ATOM 1026 N N . LYS A 1 127 ? 11.650 6.364 -20.851 1.00 98.50 127 LYS A N 1
ATOM 1027 C CA . LYS A 1 127 ? 11.400 7.301 -21.959 1.00 98.50 127 LYS A CA 1
ATOM 1028 C C . LYS A 1 127 ? 12.675 8.022 -22.383 1.00 98.50 127 LYS A C 1
ATOM 1030 O O . LYS A 1 127 ? 12.935 8.136 -23.577 1.00 98.50 127 LYS A O 1
ATOM 1035 N N . GLU A 1 128 ? 13.479 8.483 -21.428 1.00 98.38 128 GLU A N 1
ATOM 1036 C CA . GLU A 1 128 ? 14.765 9.124 -21.723 1.00 98.38 128 GLU A CA 1
ATOM 1037 C C . GLU A 1 128 ? 15.707 8.177 -22.473 1.00 98.38 128 GLU A C 1
ATOM 1039 O O . GLU A 1 128 ? 16.248 8.546 -23.518 1.00 98.38 128 GLU A O 1
ATOM 1044 N N . ALA A 1 129 ? 15.842 6.934 -22.004 1.00 98.38 129 ALA A N 1
ATOM 1045 C CA . ALA A 1 129 ? 16.656 5.918 -22.669 1.00 98.38 129 ALA A CA 1
ATOM 1046 C C . ALA A 1 129 ? 16.156 5.603 -24.091 1.00 98.38 129 ALA A C 1
ATOM 1048 O O . ALA A 1 129 ? 16.955 5.450 -25.017 1.00 98.38 129 ALA A O 1
ATOM 1049 N N . LEU A 1 130 ? 14.835 5.548 -24.293 1.00 98.44 130 LEU A N 1
ATOM 1050 C CA . LEU A 1 130 ? 14.236 5.336 -25.612 1.00 98.44 130 LEU A CA 1
ATOM 1051 C C . LEU A 1 130 ? 14.562 6.485 -26.577 1.00 98.44 130 LEU A C 1
ATOM 1053 O O . LEU A 1 130 ? 14.924 6.243 -27.731 1.00 98.44 130 LEU A O 1
ATOM 1057 N N . ASN A 1 131 ? 14.485 7.728 -26.101 1.00 98.38 131 ASN A N 1
ATOM 1058 C CA . ASN A 1 131 ? 14.832 8.905 -26.897 1.00 98.38 131 ASN A CA 1
ATOM 1059 C C . ASN A 1 131 ? 16.315 8.898 -27.292 1.00 98.38 131 ASN A C 1
ATOM 1061 O O . ASN A 1 131 ? 16.643 9.147 -28.450 1.00 98.38 131 ASN A O 1
ATOM 1065 N N . GLN A 1 132 ? 17.209 8.551 -26.361 1.00 98.19 132 GLN A N 1
ATOM 1066 C CA . GLN A 1 132 ? 18.643 8.421 -26.643 1.00 98.19 132 GLN A CA 1
ATOM 1067 C C . GLN A 1 132 ? 18.927 7.327 -27.679 1.00 98.19 132 GLN A C 1
ATOM 1069 O O . GLN A 1 132 ? 19.699 7.547 -28.611 1.00 98.19 132 GLN A O 1
ATOM 1074 N N . SER A 1 133 ? 18.274 6.169 -27.553 1.00 97.94 133 SER A N 1
ATOM 1075 C CA . SER A 1 133 ? 18.402 5.067 -28.514 1.00 97.94 133 SER A CA 1
ATOM 1076 C C . SER A 1 133 ? 17.928 5.471 -29.914 1.00 97.94 133 SER A C 1
ATOM 1078 O O . SER A 1 133 ? 18.591 5.183 -30.910 1.00 97.94 133 SER A O 1
ATOM 1080 N N . THR A 1 134 ? 16.822 6.215 -29.992 1.00 98.38 134 THR A N 1
ATOM 1081 C CA . THR A 1 134 ? 16.290 6.736 -31.261 1.00 98.38 134 THR A CA 1
ATOM 1082 C C . THR A 1 134 ? 17.286 7.690 -31.920 1.00 98.38 134 THR A C 1
ATOM 1084 O O . THR A 1 134 ? 17.640 7.498 -33.081 1.00 98.38 134 THR A O 1
ATOM 1087 N N . ALA A 1 135 ? 17.827 8.646 -31.159 1.00 98.19 135 ALA A N 1
ATOM 1088 C CA . ALA A 1 135 ? 18.839 9.572 -31.661 1.00 98.19 135 ALA A CA 1
ATOM 1089 C C . ALA A 1 135 ? 20.108 8.845 -32.143 1.00 98.19 135 ALA A C 1
ATOM 1091 O O . ALA A 1 135 ? 20.657 9.173 -33.195 1.00 98.19 135 ALA A O 1
ATOM 1092 N N . ALA A 1 136 ? 20.562 7.821 -31.413 1.00 98.25 136 ALA A N 1
ATOM 1093 C CA . ALA A 1 136 ? 21.694 7.000 -31.832 1.00 98.25 136 ALA A CA 1
ATOM 1094 C C . ALA A 1 136 ? 21.406 6.262 -33.151 1.00 98.25 136 ALA A C 1
ATOM 1096 O O . ALA A 1 136 ? 22.251 6.248 -34.045 1.00 98.25 136 ALA A O 1
ATOM 1097 N N . SER A 1 137 ? 20.208 5.691 -33.302 1.00 98.12 137 SER A N 1
ATOM 1098 C CA . SER A 1 137 ? 19.778 5.033 -34.541 1.00 98.12 137 SER A CA 1
ATOM 1099 C C . SER A 1 137 ? 19.777 5.995 -35.734 1.00 98.12 137 SER A C 1
ATOM 1101 O O . SER A 1 137 ? 20.274 5.644 -36.807 1.00 98.12 137 SER A O 1
ATOM 1103 N N . ASP A 1 138 ? 19.280 7.219 -35.550 1.00 98.25 138 ASP A N 1
ATOM 1104 C CA . ASP A 1 138 ? 19.287 8.248 -36.595 1.00 98.25 138 ASP A CA 1
ATOM 1105 C C . ASP A 1 138 ? 20.716 8.634 -36.999 1.00 98.25 138 ASP A C 1
ATOM 1107 O O . ASP A 1 138 ? 21.031 8.718 -38.190 1.00 98.25 138 ASP A O 1
ATOM 1111 N N . HIS A 1 139 ? 21.619 8.778 -36.023 1.00 98.00 139 HIS A N 1
ATOM 1112 C CA . HIS A 1 139 ? 23.038 9.015 -36.290 1.00 98.00 139 HIS A CA 1
ATOM 1113 C C . HIS A 1 139 ? 23.686 7.876 -37.081 1.00 98.00 139 HIS A C 1
ATOM 1115 O O . HIS A 1 139 ? 24.413 8.136 -38.043 1.00 98.00 139 HIS A O 1
ATOM 1121 N N . TYR A 1 140 ? 23.410 6.620 -36.724 1.00 98.31 140 TYR A N 1
ATOM 1122 C CA . TYR A 1 140 ? 23.925 5.469 -37.467 1.00 98.31 140 TYR A CA 1
ATOM 1123 C C . TYR A 1 140 ? 23.421 5.439 -38.906 1.00 98.31 140 TYR A C 1
ATOM 1125 O O . TYR A 1 140 ? 24.199 5.164 -39.823 1.00 98.31 140 TYR A O 1
ATOM 1133 N N . LYS A 1 141 ? 22.142 5.754 -39.123 1.00 98.38 141 LYS A N 1
ATOM 1134 C CA . LYS A 1 141 ? 21.565 5.826 -40.467 1.00 98.38 141 LYS A CA 1
ATOM 1135 C C . LYS A 1 141 ? 22.261 6.894 -41.313 1.00 98.38 141 LYS A C 1
ATOM 1137 O O . LYS A 1 141 ? 22.682 6.598 -42.430 1.00 98.38 141 LYS A O 1
ATOM 1142 N N . ALA A 1 142 ? 22.461 8.089 -40.759 1.00 98.25 142 ALA A N 1
ATOM 1143 C CA . ALA A 1 142 ? 23.171 9.169 -41.442 1.00 98.25 142 ALA A CA 1
ATOM 1144 C C . ALA A 1 142 ? 24.626 8.788 -41.778 1.00 98.25 142 ALA A C 1
ATOM 1146 O O . ALA A 1 142 ? 25.094 9.027 -42.891 1.00 98.25 142 ALA A O 1
ATOM 1147 N N . ALA A 1 143 ? 25.340 8.142 -40.851 1.00 98.31 143 ALA A N 1
ATOM 1148 C CA . ALA A 1 143 ? 26.701 7.665 -41.097 1.00 98.31 143 ALA A CA 1
ATOM 1149 C C . ALA A 1 143 ? 26.750 6.623 -42.229 1.00 98.31 143 ALA A C 1
ATOM 1151 O O . ALA A 1 143 ? 27.645 6.649 -43.072 1.00 98.31 143 ALA A O 1
ATOM 1152 N N . MET A 1 144 ? 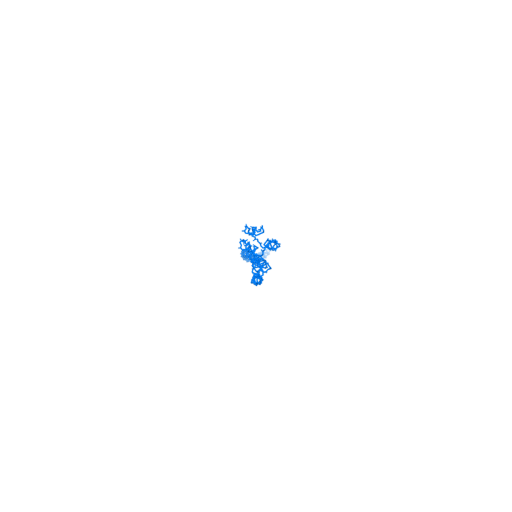25.766 5.723 -42.289 1.00 98.25 144 MET A N 1
ATOM 1153 C CA . MET A 1 144 ? 25.672 4.710 -43.342 1.00 98.25 144 MET A CA 1
ATOM 1154 C C . MET A 1 144 ? 25.455 5.331 -44.728 1.00 98.25 144 MET A C 1
ATOM 1156 O O . MET A 1 144 ? 26.075 4.901 -45.703 1.00 98.25 144 MET A O 1
ATOM 1160 N N . GLU A 1 145 ? 24.625 6.372 -44.817 1.00 98.19 145 GLU A N 1
ATOM 1161 C CA . GLU A 1 145 ? 24.425 7.140 -46.052 1.00 98.19 145 GLU A CA 1
ATOM 1162 C C . GLU A 1 145 ? 25.720 7.835 -46.503 1.00 98.19 145 GLU A C 1
ATOM 1164 O O . GLU A 1 145 ? 26.072 7.778 -47.684 1.00 98.19 145 GLU A O 1
ATOM 1169 N N . GLN A 1 146 ? 26.486 8.407 -45.567 1.00 97.69 146 GLN A N 1
ATOM 1170 C CA . GLN A 1 146 ? 27.798 8.992 -45.868 1.00 97.69 146 GLN A CA 1
ATOM 1171 C C . GLN A 1 146 ? 28.786 7.947 -46.397 1.00 97.69 146 GLN A C 1
ATOM 1173 O O . GLN A 1 146 ? 29.423 8.171 -47.427 1.00 97.69 146 GLN A O 1
ATOM 1178 N N . TYR A 1 147 ? 28.887 6.783 -45.747 1.00 97.88 147 TYR A N 1
ATOM 1179 C CA . TYR A 1 147 ? 29.762 5.703 -46.213 1.00 97.88 147 TYR A CA 1
ATOM 1180 C C . TYR A 1 147 ? 29.399 5.228 -47.619 1.00 97.88 147 TYR A C 1
ATOM 1182 O O . TYR A 1 147 ? 30.292 4.980 -48.432 1.00 97.88 147 TYR A O 1
ATOM 1190 N N . LYS A 1 148 ? 28.103 5.143 -47.933 1.00 98.19 148 LYS A N 1
ATOM 1191 C CA . LYS A 1 148 ? 27.639 4.799 -49.279 1.00 98.19 148 LYS A CA 1
ATOM 1192 C C . LYS A 1 148 ? 28.118 5.821 -50.314 1.00 98.19 148 LYS A C 1
ATOM 1194 O O . LYS A 1 148 ? 28.685 5.423 -51.329 1.00 98.19 148 LYS A O 1
ATOM 1199 N N . SER A 1 149 ? 27.958 7.114 -50.033 1.00 97.94 149 SER A N 1
ATOM 1200 C CA . SER A 1 149 ? 28.412 8.194 -50.923 1.00 97.94 149 SER A CA 1
ATOM 1201 C C . SER A 1 149 ? 29.932 8.178 -51.142 1.00 97.94 149 SER A C 1
ATOM 1203 O O . SER A 1 149 ? 30.417 8.318 -52.268 1.00 97.94 149 SER A O 1
ATOM 1205 N N . VAL A 1 150 ? 30.706 7.927 -50.083 1.00 98.31 150 VAL A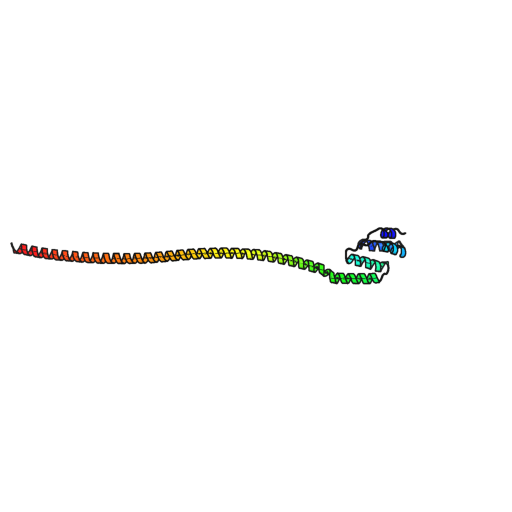 N 1
ATOM 1206 C CA . VAL A 1 150 ? 32.162 7.748 -50.184 1.00 98.31 150 VAL A CA 1
ATOM 1207 C C . VAL A 1 150 ? 32.509 6.544 -51.067 1.00 98.31 150 VAL A C 1
ATOM 1209 O O . VAL A 1 150 ? 33.380 6.649 -51.930 1.00 98.31 150 VAL A O 1
ATOM 1212 N N . GLY A 1 151 ? 31.805 5.419 -50.914 1.00 98.00 151 GLY A N 1
ATOM 1213 C CA . GLY A 1 151 ? 31.975 4.241 -51.771 1.00 98.00 151 GLY A CA 1
ATOM 1214 C C . GLY A 1 151 ? 31.716 4.531 -53.255 1.00 98.00 151 GLY A C 1
ATOM 1215 O O . GLY A 1 151 ? 32.501 4.122 -54.111 1.00 98.00 151 GLY A O 1
ATOM 1216 N N . GLU A 1 152 ? 30.663 5.290 -53.568 1.00 98.12 152 GLU A N 1
ATOM 1217 C CA . GLU A 1 152 ? 30.352 5.742 -54.935 1.00 98.12 152 GLU A CA 1
ATOM 1218 C C . GLU A 1 152 ? 31.447 6.660 -55.508 1.00 98.12 152 GLU A C 1
ATOM 1220 O O . GLU A 1 152 ? 31.807 6.559 -56.686 1.00 98.12 152 GLU A O 1
ATOM 1225 N N . THR A 1 153 ? 32.037 7.505 -54.659 1.00 98.06 153 THR A N 1
ATOM 1226 C CA . THR A 1 153 ? 33.140 8.402 -55.035 1.00 98.06 153 THR A CA 1
ATOM 1227 C C . THR A 1 153 ? 34.404 7.608 -55.365 1.00 98.06 153 THR A C 1
ATOM 1229 O O . THR A 1 153 ? 35.025 7.839 -56.402 1.00 98.06 153 THR A O 1
ATOM 1232 N N . TYR A 1 154 ? 34.759 6.622 -54.534 1.00 98.06 154 TYR A N 1
ATOM 1233 C CA . TYR A 1 154 ? 35.894 5.733 -54.797 1.00 98.06 154 TYR A CA 1
ATOM 1234 C C . TYR A 1 154 ? 35.709 4.916 -56.072 1.00 98.06 154 TYR A C 1
ATOM 1236 O O . TYR A 1 154 ? 36.656 4.781 -56.846 1.00 98.06 154 TYR A O 1
ATOM 1244 N N . LYS A 1 155 ? 34.497 4.410 -56.322 1.00 98.19 155 LYS A N 1
ATOM 1245 C CA . LYS A 1 155 ? 34.182 3.702 -57.565 1.00 98.19 155 LYS A CA 1
ATOM 1246 C C . LYS A 1 155 ? 34.415 4.594 -58.787 1.00 98.19 155 LYS A C 1
ATOM 1248 O O . LYS A 1 155 ? 35.135 4.203 -59.696 1.00 98.19 155 LYS A O 1
ATOM 1253 N N . SER A 1 156 ? 33.894 5.820 -58.756 1.00 98.00 156 SER A N 1
ATOM 1254 C CA . SER A 1 156 ? 34.082 6.791 -59.843 1.00 98.00 156 SER A CA 1
ATOM 1255 C C . SER A 1 156 ? 35.561 7.138 -60.064 1.00 98.00 156 SER A C 1
ATOM 1257 O O . SER A 1 156 ? 36.016 7.262 -61.200 1.00 98.00 156 SER A O 1
ATOM 1259 N N . ALA A 1 157 ? 36.337 7.270 -58.982 1.00 98.06 157 ALA A N 1
ATOM 1260 C CA . ALA A 1 157 ? 37.776 7.493 -59.072 1.00 98.06 157 ALA A CA 1
ATOM 1261 C C . ALA A 1 157 ? 38.493 6.302 -59.728 1.00 98.06 157 ALA A C 1
ATOM 1263 O O . ALA A 1 157 ? 39.330 6.508 -60.605 1.00 98.06 157 ALA A O 1
ATOM 1264 N N . ALA A 1 158 ? 38.146 5.069 -59.348 1.00 98.12 158 ALA A N 1
ATOM 1265 C CA . ALA A 1 158 ? 38.708 3.860 -59.944 1.00 98.12 158 ALA A CA 1
ATOM 1266 C C . ALA A 1 158 ? 38.420 3.772 -61.453 1.00 98.12 158 ALA A C 1
ATOM 1268 O O . ALA A 1 158 ? 39.344 3.527 -62.229 1.00 98.12 158 ALA A O 1
ATOM 1269 N N . ASP A 1 159 ? 37.186 4.066 -61.873 1.00 98.25 159 ASP A N 1
ATOM 1270 C CA . ASP A 1 159 ? 36.789 4.082 -63.289 1.00 98.25 159 ASP A CA 1
ATOM 1271 C C . ASP A 1 159 ? 37.592 5.131 -64.094 1.00 98.25 159 ASP A C 1
ATOM 1273 O O . ASP A 1 159 ? 38.050 4.876 -65.214 1.00 98.25 159 ASP A O 1
ATOM 1277 N N . SER A 1 160 ? 37.834 6.308 -63.503 1.00 97.69 160 SER A N 1
ATOM 1278 C CA . SER A 1 160 ? 38.657 7.372 -64.100 1.00 97.69 160 SER A CA 1
ATOM 1279 C C . SER A 1 160 ? 40.131 6.970 -64.236 1.00 97.69 160 SER A C 1
ATOM 1281 O O . SER A 1 160 ? 40.753 7.170 -65.288 1.00 97.69 160 SER A O 1
ATOM 1283 N N . TYR A 1 161 ? 40.697 6.341 -63.200 1.00 97.81 161 TYR A N 1
ATOM 1284 C CA . TYR A 1 161 ? 42.056 5.801 -63.252 1.00 97.81 161 TYR A CA 1
ATOM 1285 C C . TYR A 1 161 ? 42.195 4.729 -64.331 1.00 97.81 161 TYR A C 1
ATOM 1287 O O . TYR A 1 161 ? 43.150 4.777 -65.106 1.00 97.81 161 TYR A O 1
ATOM 1295 N N . GLN A 1 162 ? 41.239 3.803 -64.428 1.00 98.12 162 GLN A N 1
ATOM 1296 C CA . GLN A 1 162 ? 41.238 2.774 -65.465 1.00 98.12 162 GLN A CA 1
ATOM 1297 C C . GLN A 1 162 ? 41.211 3.394 -66.869 1.00 98.12 162 GLN A C 1
ATOM 1299 O O . GLN A 1 162 ? 42.054 3.061 -67.700 1.00 98.12 162 GLN A O 1
ATOM 1304 N N . SER A 1 163 ? 40.321 4.362 -67.101 1.00 97.44 163 SER A N 1
ATOM 1305 C CA . SER A 1 163 ? 40.240 5.087 -68.377 1.00 97.44 163 SER A CA 1
ATOM 1306 C C . SER A 1 163 ? 41.567 5.774 -68.732 1.00 97.44 163 SER A C 1
ATOM 1308 O O . SER A 1 163 ? 42.024 5.743 -69.874 1.00 97.44 163 SER A O 1
ATOM 1310 N N . THR A 1 164 ? 42.235 6.362 -67.738 1.00 97.62 164 THR A N 1
ATOM 1311 C CA . THR A 1 164 ? 43.545 7.005 -67.915 1.00 97.62 164 THR A CA 1
ATOM 1312 C C . THR A 1 164 ? 44.632 5.990 -68.285 1.00 97.62 164 THR A C 1
ATOM 1314 O O . THR A 1 164 ? 45.460 6.254 -69.159 1.00 97.62 164 THR A O 1
ATOM 1317 N N . VAL A 1 165 ? 44.625 4.809 -67.659 1.00 97.88 165 VAL A N 1
ATOM 1318 C CA . VAL A 1 165 ? 45.547 3.711 -67.992 1.00 97.88 165 VAL A CA 1
ATOM 1319 C C . VAL A 1 165 ? 45.347 3.250 -69.436 1.00 97.88 165 VAL A C 1
ATOM 1321 O O . VAL A 1 165 ? 46.332 3.093 -70.158 1.00 97.88 165 VAL A O 1
ATOM 1324 N N . GLU A 1 166 ? 44.103 3.088 -69.882 1.00 97.94 166 GLU A N 1
ATOM 1325 C CA . GLU A 1 166 ? 43.777 2.711 -71.264 1.00 97.94 166 GLU A CA 1
ATOM 1326 C C . GLU A 1 166 ? 44.284 3.755 -72.276 1.00 97.94 166 GLU A C 1
ATOM 1328 O O . GLU A 1 166 ? 44.888 3.399 -73.294 1.00 97.94 166 GLU A O 1
ATOM 1333 N N . LEU A 1 167 ? 44.137 5.051 -71.973 1.00 97.88 167 LEU A N 1
ATOM 1334 C CA . LEU A 1 167 ? 44.687 6.133 -72.800 1.00 97.88 167 LEU A CA 1
ATOM 1335 C C . LEU A 1 167 ? 46.216 6.069 -72.897 1.00 97.88 167 LEU A C 1
ATOM 1337 O O . LEU A 1 167 ? 46.766 6.168 -73.997 1.00 97.88 167 LEU A O 1
ATOM 1341 N N . TYR A 1 168 ? 46.916 5.859 -71.778 1.00 97.94 168 TYR A N 1
ATOM 1342 C CA . TYR A 1 168 ? 48.373 5.705 -71.793 1.00 97.94 168 TYR A CA 1
ATOM 1343 C C . TYR A 1 168 ? 48.818 4.470 -72.583 1.00 97.94 168 TYR A C 1
ATOM 1345 O O . TYR A 1 168 ? 49.777 4.547 -73.353 1.00 97.94 168 TYR A O 1
ATOM 1353 N N . GLN A 1 169 ? 48.118 3.341 -72.448 1.00 97.94 169 GLN A N 1
ATOM 1354 C CA . GLN A 1 169 ? 48.405 2.127 -73.221 1.00 97.94 169 GLN A CA 1
ATOM 1355 C C . GLN A 1 169 ? 48.252 2.354 -74.731 1.00 97.94 169 GLN A C 1
ATOM 1357 O O . GLN A 1 169 ? 49.083 1.881 -75.520 1.00 97.94 169 GLN A O 1
ATOM 1362 N N . LYS A 1 170 ? 47.230 3.115 -75.140 1.00 98.00 170 LYS A N 1
ATOM 1363 C CA . LYS A 1 170 ? 47.028 3.511 -76.537 1.00 98.00 170 LYS A CA 1
ATOM 1364 C C . LYS A 1 170 ? 48.170 4.395 -77.041 1.00 98.00 170 LYS A C 1
ATOM 1366 O O . LYS A 1 170 ? 48.778 4.062 -78.056 1.00 98.00 170 LYS A O 1
ATOM 1371 N N . ALA A 1 171 ? 48.526 5.446 -76.302 1.00 97.75 171 ALA A N 1
ATOM 1372 C CA . ALA A 1 171 ? 49.623 6.346 -76.668 1.00 97.75 171 ALA A CA 1
ATOM 1373 C C . ALA A 1 171 ? 50.969 5.609 -76.802 1.00 97.75 171 ALA A C 1
ATOM 1375 O O . ALA A 1 171 ? 51.731 5.846 -77.739 1.00 97.75 171 ALA A O 1
ATOM 1376 N N . ILE A 1 172 ? 51.254 4.654 -75.907 1.00 97.69 172 ILE A N 1
ATOM 1377 C CA . ILE A 1 172 ? 52.452 3.804 -75.997 1.00 97.69 172 ILE A CA 1
ATOM 1378 C C . ILE A 1 172 ? 52.444 2.973 -77.286 1.00 97.69 172 ILE A C 1
ATOM 1380 O O . ILE A 1 172 ? 53.489 2.814 -77.919 1.00 97.69 172 ILE A O 1
ATOM 1384 N N . SER A 1 173 ? 51.293 2.424 -77.673 1.00 97.25 173 SER A N 1
ATOM 1385 C CA . SER A 1 173 ? 51.156 1.643 -78.909 1.00 97.25 173 SER A CA 1
ATOM 1386 C C . SER A 1 173 ? 51.394 2.504 -80.153 1.00 97.25 173 SER A C 1
ATOM 1388 O O . SER A 1 173 ? 52.174 2.114 -81.020 1.00 97.25 173 SER A O 1
ATOM 1390 N N . GLU A 1 174 ? 50.822 3.708 -80.197 1.00 97.31 174 GLU A N 1
ATOM 1391 C CA . GLU A 1 174 ? 51.024 4.674 -81.288 1.00 97.31 174 GLU A CA 1
ATOM 1392 C C . GLU A 1 174 ? 52.499 5.085 -81.420 1.00 97.31 174 GLU A C 1
ATOM 1394 O O . GLU A 1 174 ? 53.072 5.010 -82.509 1.00 97.31 174 GLU A O 1
ATOM 1399 N N . LEU A 1 175 ? 53.159 5.412 -80.303 1.00 97.62 175 LEU A N 1
ATOM 1400 C CA . LEU A 1 175 ? 54.590 5.739 -80.283 1.00 97.62 175 LEU A CA 1
ATOM 1401 C C . LEU A 1 175 ? 55.465 4.569 -80.748 1.00 97.62 175 LEU A C 1
ATOM 1403 O O . LEU A 1 175 ? 56.480 4.775 -81.420 1.00 97.62 175 LEU A O 1
ATOM 1407 N N . LYS A 1 176 ? 55.106 3.326 -80.402 1.00 97.12 176 LYS A N 1
ATOM 1408 C CA . LYS A 1 176 ? 55.812 2.128 -80.889 1.00 97.12 176 LYS A CA 1
ATOM 1409 C C . LYS A 1 176 ? 55.678 1.980 -82.403 1.00 97.12 176 LYS A C 1
ATOM 1411 O O . LYS A 1 176 ? 56.675 1.695 -83.071 1.00 97.12 176 LYS A O 1
ATOM 1416 N N . GLU A 1 177 ? 54.482 2.185 -82.951 1.00 96.44 177 GLU A N 1
ATOM 1417 C CA . GLU A 1 177 ? 54.255 2.144 -84.398 1.00 96.44 177 GLU A CA 1
ATOM 1418 C C . GLU A 1 177 ? 55.021 3.242 -85.138 1.00 96.44 177 GLU A C 1
ATOM 1420 O O . GLU A 1 177 ? 55.663 2.968 -86.155 1.00 96.44 177 GLU A O 1
ATOM 1425 N N . GLU A 1 178 ? 54.987 4.474 -84.632 1.00 96.75 178 GLU A N 1
ATOM 1426 C CA . GLU A 1 178 ? 55.707 5.601 -85.223 1.00 96.75 178 GLU A CA 1
ATOM 1427 C C . GLU A 1 178 ? 57.218 5.356 -85.237 1.00 96.75 178 GLU A C 1
ATOM 1429 O O . GLU A 1 178 ? 57.855 5.489 -86.285 1.00 96.75 178 GLU A O 1
ATOM 1434 N N . ASN A 1 179 ? 57.784 4.884 -84.123 1.00 95.31 179 ASN A N 1
ATOM 1435 C CA . ASN A 1 179 ? 59.190 4.486 -84.058 1.00 95.31 179 ASN A CA 1
ATOM 1436 C C . ASN A 1 179 ? 59.537 3.410 -85.096 1.00 95.31 179 ASN A C 1
ATOM 1438 O O . ASN A 1 179 ? 60.575 3.493 -85.756 1.00 95.31 179 ASN A O 1
ATOM 1442 N N . ALA A 1 180 ? 58.678 2.403 -85.276 1.00 95.31 180 ALA A N 1
ATOM 1443 C CA . ALA A 1 180 ? 58.885 1.380 -86.297 1.00 95.31 180 ALA A CA 1
ATOM 1444 C C . ALA A 1 180 ? 58.855 1.969 -87.719 1.00 95.31 180 ALA A C 1
ATOM 1446 O O . ALA A 1 180 ? 59.672 1.583 -88.557 1.00 95.31 180 ALA A O 1
ATOM 1447 N N . ARG A 1 181 ? 57.957 2.925 -87.999 1.00 95.12 181 ARG A N 1
ATOM 1448 C CA . ARG A 1 181 ? 57.897 3.636 -89.291 1.00 95.12 181 ARG A CA 1
ATOM 1449 C C . ARG A 1 181 ? 59.153 4.472 -89.537 1.00 95.12 181 ARG A C 1
ATOM 1451 O O . ARG A 1 181 ? 59.698 4.414 -90.637 1.00 95.12 181 ARG A O 1
ATOM 1458 N N . LEU A 1 182 ? 59.623 5.215 -88.536 1.00 94.94 182 LEU A N 1
ATOM 1459 C CA . LEU A 1 182 ? 60.838 6.031 -88.632 1.00 94.94 182 LEU A CA 1
ATOM 1460 C C . LEU A 1 182 ? 62.080 5.170 -88.890 1.00 94.94 182 LEU A C 1
ATOM 1462 O O . LEU A 1 182 ? 62.840 5.475 -89.805 1.00 94.94 182 LEU A O 1
ATOM 1466 N N . LYS A 1 183 ? 62.238 4.046 -88.177 1.00 93.88 183 LYS A N 1
ATOM 1467 C CA . LYS A 1 183 ? 63.335 3.089 -88.422 1.00 93.88 183 LYS A CA 1
ATOM 1468 C C . LYS A 1 183 ? 63.358 2.573 -89.863 1.00 93.88 183 LYS A C 1
ATOM 1470 O O . LYS A 1 183 ? 64.422 2.508 -90.465 1.00 93.88 183 LYS A O 1
ATOM 1475 N N . ARG A 1 184 ? 62.194 2.246 -90.442 1.00 93.38 184 ARG A N 1
ATOM 1476 C CA . ARG A 1 184 ? 62.113 1.821 -91.854 1.00 93.38 184 ARG A CA 1
ATOM 1477 C C . ARG A 1 184 ? 62.552 2.921 -92.822 1.00 93.38 184 ARG A C 1
ATOM 1479 O O . ARG A 1 184 ? 63.237 2.606 -93.782 1.00 93.38 184 ARG A O 1
ATOM 1486 N N . LYS A 1 185 ? 62.168 4.181 -92.571 1.00 92.69 185 LYS A N 1
ATOM 1487 C CA . LYS A 1 185 ? 62.555 5.331 -93.412 1.00 92.69 185 LYS A CA 1
ATOM 1488 C C . LYS A 1 185 ? 64.060 5.595 -93.396 1.00 92.69 185 LYS A C 1
ATOM 1490 O O . LYS A 1 185 ? 64.610 5.974 -94.421 1.00 92.69 185 LYS A O 1
ATOM 1495 N N . ILE A 1 186 ? 64.707 5.421 -92.242 1.00 91.94 186 ILE A N 1
ATOM 1496 C CA . ILE A 1 186 ? 66.164 5.572 -92.120 1.00 91.94 186 ILE A CA 1
ATOM 1497 C C . ILE A 1 186 ? 66.858 4.515 -92.984 1.00 91.94 186 ILE A C 1
ATOM 1499 O O . ILE A 1 186 ? 67.633 4.866 -93.862 1.00 91.94 186 ILE A O 1
ATOM 1503 N N . ASN A 1 187 ? 66.476 3.246 -92.827 1.00 85.88 187 ASN A N 1
ATOM 1504 C CA . ASN A 1 187 ? 67.084 2.133 -93.561 1.00 85.88 187 ASN A CA 1
ATOM 1505 C C . ASN A 1 187 ? 66.812 2.140 -95.082 1.00 85.88 187 ASN A C 1
ATOM 1507 O O . ASN A 1 187 ? 67.398 1.331 -95.790 1.00 85.88 187 ASN A O 1
ATOM 1511 N N . SER A 1 188 ? 65.890 2.967 -95.589 1.00 79.56 188 SER A N 1
ATOM 1512 C CA . SER A 1 188 ? 65.601 3.094 -97.028 1.00 79.56 188 SER A CA 1
ATOM 1513 C C . SER A 1 188 ? 66.297 4.280 -97.705 1.00 79.56 188 SER A C 1
ATOM 1515 O O . SER A 1 188 ? 66.148 4.443 -98.912 1.00 79.56 188 SER A O 1
ATOM 1517 N N . ASN A 1 189 ? 66.976 5.135 -96.932 1.00 66.50 189 ASN A N 1
ATOM 1518 C CA . ASN A 1 189 ? 67.674 6.334 -97.411 1.00 66.50 189 ASN A CA 1
ATOM 1519 C C . ASN A 1 189 ? 69.214 6.203 -97.345 1.00 66.50 189 ASN A C 1
ATOM 1521 O O . ASN A 1 189 ? 69.904 7.171 -97.666 1.00 66.50 189 ASN A O 1
ATOM 1525 N N . GLU A 1 190 ? 69.728 5.044 -96.921 1.00 51.97 190 GLU A N 1
ATOM 1526 C CA . GLU A 1 190 ? 71.133 4.608 -97.032 1.00 51.97 190 GLU A CA 1
ATOM 1527 C C . GLU A 1 190 ? 71.304 3.689 -98.249 1.00 51.97 190 GLU A C 1
ATOM 1529 O O . GLU A 1 190 ? 72.351 3.804 -98.925 1.00 51.97 190 GLU A O 1
#

Radius of gyration: 62.96 Å; chains: 1; bounding box: 115×26×172 Å